Protein AF-0000000073392229 (afdb_homodimer)

Solvent-accessible surface area (backbone atoms only — not comparable to full-atom values): 14023 Å² total; per-residue (Å²): 80,52,65,63,52,37,52,48,52,32,60,75,66,42,41,76,76,60,35,48,69,47,97,85,61,46,47,43,62,56,90,52,49,40,46,62,70,19,26,50,78,35,73,44,50,73,67,35,44,44,42,30,49,52,32,48,28,50,47,52,25,29,51,50,48,56,47,44,66,54,44,27,64,52,35,41,78,34,77,83,52,60,63,48,51,43,59,42,70,49,75,80,23,40,39,32,36,38,34,37,63,74,25,56,61,48,75,47,73,48,59,53,57,75,26,60,34,34,56,41,35,45,65,54,45,25,67,61,18,73,60,31,83,106,81,52,64,63,51,37,50,49,51,30,59,76,65,43,41,74,76,58,37,48,67,48,98,86,62,46,48,43,59,57,89,52,49,39,46,63,68,19,26,50,79,38,73,42,50,72,67,35,43,44,41,31,48,53,32,47,26,50,46,53,24,29,51,50,45,55,47,43,66,53,44,27,62,52,34,40,79,34,76,84,53,60,63,48,52,43,61,43,70,50,73,78,23,41,40,32,36,40,34,37,64,74,25,56,60,49,76,48,73,49,57,50,61,76,27,60,34,32,55,41,35,48,65,54,45,26,68,61,17,72,62,31,84,106

Radius of gyration: 21.44 Å; Cα contacts (8 Å, |Δi|>4): 441; chains: 2; bounding box: 40×63×42 Å

Structure (mmCIF, N/CA/C/O backbone):
data_AF-0000000073392229-model_v1
#
loop_
_entity.id
_entity.type
_entity.pdbx_description
1 polymer PHIKZ186
#
loop_
_atom_site.group_PDB
_atom_site.id
_atom_site.type_symbol
_atom_site.label_atom_id
_atom_site.label_alt_id
_atom_site.label_comp_id
_atom_site.label_asym_id
_atom_site.label_entity_id
_atom_site.label_seq_id
_atom_site.pdbx_PDB_ins_code
_atom_site.Cartn_x
_atom_site.Cartn_y
_atom_site.Cartn_z
_atom_site.occupancy
_atom_site.B_iso_or_equiv
_atom_site.auth_seq_id
_atom_site.auth_comp_id
_atom_site.auth_asym_id
_atom_site.auth_atom_id
_atom_site.pdbx_PDB_model_num
ATOM 1 N N . MET A 1 1 ? 3.912 4.328 17.469 1 55.5 1 MET A N 1
ATOM 2 C CA . MET A 1 1 ? 4.613 5.605 17.547 1 55.5 1 MET A CA 1
ATOM 3 C C . MET A 1 1 ? 3.736 6.668 18.203 1 55.5 1 MET A C 1
ATOM 5 O O . MET A 1 1 ? 2.572 6.828 17.844 1 55.5 1 MET A O 1
ATOM 9 N N . SER A 1 2 ? 4.25 7.125 19.25 1 76.31 2 SER A N 1
ATOM 10 C CA . SER A 1 2 ? 3.484 8.07 20.047 1 76.31 2 SER A CA 1
ATOM 11 C C . SER A 1 2 ? 3.316 9.406 19.328 1 76.31 2 SER A C 1
ATOM 13 O O . SER A 1 2 ? 4.004 9.672 18.344 1 76.31 2 SER A O 1
ATOM 15 N N . ILE A 1 3 ? 2.258 10.125 19.672 1 87.56 3 ILE A N 1
ATOM 16 C CA . ILE A 1 3 ? 2.02 11.453 19.125 1 87.56 3 ILE A CA 1
ATOM 17 C C . ILE A 1 3 ? 3.287 12.297 19.25 1 87.56 3 ILE A C 1
ATOM 19 O O . ILE A 1 3 ? 3.574 13.133 18.391 1 87.56 3 ILE A O 1
ATOM 23 N N . GLU A 1 4 ? 4.039 11.945 20.234 1 88.69 4 GLU A N 1
ATOM 24 C CA . GLU A 1 4 ? 5.297 12.656 20.438 1 88.69 4 GLU A CA 1
ATOM 25 C C . GLU A 1 4 ? 6.293 12.352 19.328 1 88.69 4 GLU A C 1
ATOM 27 O O . GLU A 1 4 ? 7 13.242 18.859 1 88.69 4 GLU A O 1
ATOM 32 N N . THR A 1 5 ? 6.266 11.172 18.906 1 88.06 5 THR A N 1
ATOM 33 C CA . THR A 1 5 ? 7.16 10.789 17.828 1 88.06 5 THR A CA 1
ATOM 34 C C . THR A 1 5 ? 6.738 11.453 16.516 1 88.06 5 THR A C 1
ATOM 36 O O . THR A 1 5 ? 7.586 11.875 15.727 1 88.06 5 THR A O 1
ATOM 39 N N . THR A 1 6 ? 5.469 11.555 16.328 1 92.62 6 THR A N 1
ATOM 40 C CA . THR A 1 6 ? 4.941 12.219 15.141 1 92.62 6 THR A CA 1
ATOM 41 C C . THR A 1 6 ? 5.344 13.695 15.125 1 92.62 6 THR A C 1
ATOM 43 O O . THR A 1 6 ? 5.828 14.203 14.109 1 92.62 6 THR A O 1
ATOM 46 N N . LYS A 1 7 ? 5.188 14.328 16.25 1 94.25 7 LYS A N 1
ATOM 47 C CA . LYS A 1 7 ? 5.543 15.742 16.359 1 94.25 7 LYS A CA 1
ATOM 48 C C . LYS A 1 7 ? 7.043 15.945 16.156 1 94.25 7 LYS A C 1
ATOM 50 O O . LYS A 1 7 ? 7.461 16.922 15.523 1 94.25 7 LYS A O 1
ATOM 55 N N . LYS A 1 8 ? 7.781 15.039 16.688 1 95.25 8 LYS A N 1
ATOM 56 C CA . LYS A 1 8 ? 9.219 15.117 16.484 1 95.25 8 LYS A CA 1
ATOM 57 C C . LYS A 1 8 ? 9.57 14.992 15.008 1 95.25 8 LYS A C 1
ATOM 59 O O . LYS A 1 8 ? 10.461 15.68 14.508 1 95.25 8 LYS A O 1
ATOM 64 N N . PHE A 1 9 ? 8.914 14.102 14.312 1 95 9 PHE A N 1
ATOM 65 C CA . PHE A 1 9 ? 9.117 13.93 12.875 1 95 9 PHE A CA 1
ATOM 66 C C . PHE A 1 9 ? 8.766 15.203 12.125 1 95 9 PHE A C 1
ATOM 68 O O . PHE A 1 9 ? 9.5 15.625 11.227 1 95 9 PHE A O 1
ATOM 75 N N . ILE A 1 10 ? 7.738 15.875 12.492 1 96.94 10 ILE A N 1
ATOM 76 C CA . ILE A 1 10 ? 7.277 17.125 11.883 1 96.94 10 ILE A CA 1
ATOM 77 C C . ILE A 1 10 ? 8.344 18.203 12.047 1 96.94 10 ILE A C 1
ATOM 79 O O . ILE A 1 10 ? 8.672 18.906 11.094 1 96.94 10 ILE A O 1
ATOM 83 N N . GLU A 1 11 ? 8.82 18.25 13.25 1 97.25 11 GLU A N 1
ATOM 84 C CA . GLU A 1 11 ? 9.836 19.25 13.547 1 97.25 11 GLU A CA 1
ATOM 85 C C . GLU A 1 11 ? 11.133 18.969 12.797 1 97.25 11 GLU A C 1
ATOM 87 O O . GLU A 1 11 ? 11.719 19.875 12.195 1 97.25 11 GLU A O 1
ATOM 92 N N . THR A 1 12 ? 11.523 17.75 12.836 1 97.12 12 THR A N 1
ATOM 93 C CA . THR A 1 12 ? 12.773 17.328 12.211 1 97.12 12 THR A CA 1
ATOM 94 C C . THR A 1 12 ? 12.766 17.641 10.719 1 97.12 12 THR A C 1
ATOM 96 O O . THR A 1 12 ? 13.789 18.047 10.164 1 97.12 12 THR A O 1
ATOM 99 N N . HIS A 1 13 ? 11.617 17.594 10.117 1 97.31 13 HIS A N 1
ATOM 100 C CA . HIS A 1 13 ? 11.562 17.75 8.664 1 97.31 13 HIS A CA 1
ATOM 101 C C . HIS A 1 13 ? 10.883 19.062 8.273 1 97.31 13 HIS A C 1
ATOM 103 O O . HIS A 1 13 ? 10.609 19.297 7.098 1 97.31 13 HIS A O 1
ATOM 109 N N . ASN A 1 14 ? 10.602 19.891 9.258 1 97 14 ASN A N 1
ATOM 110 C CA . ASN A 1 14 ? 9.992 21.203 9.047 1 97 14 ASN A CA 1
ATOM 111 C C . ASN A 1 14 ? 8.719 21.109 8.211 1 97 14 ASN A C 1
ATOM 113 O O . ASN A 1 14 ? 8.547 21.859 7.25 1 97 14 ASN A O 1
ATOM 117 N N . LEU A 1 15 ? 7.863 20.188 8.516 1 97.19 15 LEU A N 1
ATOM 118 C CA . LEU A 1 15 ? 6.695 19.906 7.688 1 97.19 15 LEU A CA 1
ATOM 119 C C . LEU A 1 15 ? 5.688 21.047 7.766 1 97.19 15 LEU A C 1
ATOM 121 O O . LEU A 1 15 ? 4.973 21.328 6.797 1 97.19 15 LEU A O 1
ATOM 125 N N . ASN A 1 16 ? 5.672 21.75 8.867 1 96.38 16 ASN A N 1
ATOM 126 C CA . ASN A 1 16 ? 4.742 22.859 8.992 1 96.38 16 ASN A CA 1
ATOM 127 C C . ASN A 1 16 ? 5.07 23.984 8.016 1 96.38 16 ASN A C 1
ATOM 129 O O . ASN A 1 16 ? 4.184 24.75 7.609 1 96.38 16 ASN A O 1
ATOM 133 N N . GLU A 1 17 ? 6.266 24.031 7.688 1 94.88 17 GLU A N 1
ATOM 134 C CA . GLU A 1 17 ? 6.68 25.047 6.73 1 94.88 17 GLU A CA 1
ATOM 135 C C . GLU A 1 17 ? 6.523 24.562 5.293 1 94.88 17 GLU A C 1
ATOM 137 O O . GLU A 1 17 ? 6.246 25.344 4.387 1 94.88 17 GLU A O 1
ATOM 142 N N . LYS A 1 18 ? 6.676 23.328 5.133 1 95.12 18 LYS A N 1
ATOM 143 C CA . LYS A 1 18 ? 6.688 22.766 3.785 1 95.12 18 LYS A CA 1
ATOM 144 C C . LYS A 1 18 ? 5.27 22.578 3.256 1 95.12 18 LYS A C 1
ATOM 146 O O . LYS A 1 18 ? 5.039 22.625 2.047 1 95.12 18 LYS A O 1
ATOM 151 N N . VAL A 1 19 ? 4.348 22.344 4.168 1 93.94 19 VAL A N 1
ATOM 152 C CA . VAL A 1 19 ? 2.973 22.109 3.748 1 93.94 19 VAL A CA 1
ATOM 153 C C . VAL A 1 19 ? 2.094 23.281 4.148 1 93.94 19 VAL A C 1
ATOM 155 O O . VAL A 1 19 ? 2.355 23.953 5.152 1 93.94 19 VAL A O 1
ATOM 158 N N . SER A 1 20 ? 1.176 23.5 3.26 1 93.12 20 SER A N 1
ATOM 159 C CA . SER A 1 20 ? 0.327 24.672 3.51 1 93.12 20 SER A CA 1
ATOM 160 C C . SER A 1 20 ? -1.1 24.422 3.031 1 93.12 20 SER A C 1
ATOM 162 O O . SER A 1 20 ? -1.375 23.406 2.375 1 93.12 20 SER A O 1
ATOM 164 N N . MET A 1 21 ? -1.962 25.281 3.512 1 93.75 21 MET A N 1
ATOM 165 C CA . MET A 1 21 ? -3.338 25.344 3.029 1 93.75 21 MET A CA 1
ATOM 166 C C . MET A 1 21 ? -3.582 26.625 2.242 1 93.75 21 MET A C 1
ATOM 168 O O . MET A 1 21 ? -3.289 27.719 2.725 1 93.75 21 MET A O 1
ATOM 172 N N . SER A 1 22 ? -4.039 26.516 0.981 1 91.75 22 SER A N 1
ATOM 173 C CA . SER A 1 22 ? -4.359 27.688 0.18 1 91.75 22 SER A CA 1
ATOM 174 C C . SER A 1 22 ? -5.648 28.344 0.657 1 91.75 22 SER A C 1
ATOM 176 O O . SER A 1 22 ? -6.398 27.766 1.443 1 91.75 22 SER A O 1
ATOM 178 N N . ASP A 1 23 ? -5.934 29.531 0.072 1 90.06 23 ASP A N 1
ATOM 179 C CA . ASP A 1 23 ? -7.152 30.266 0.407 1 90.06 23 ASP A CA 1
ATOM 180 C C . ASP A 1 23 ? -8.391 29.5 -0.059 1 90.06 23 ASP A C 1
ATOM 182 O O . ASP A 1 23 ? -9.484 29.703 0.467 1 90.06 23 ASP A O 1
ATOM 186 N N . ALA A 1 24 ? -8.227 28.609 -1.023 1 90.19 24 ALA A N 1
ATOM 187 C CA . ALA A 1 24 ? -9.336 27.844 -1.585 1 90.19 24 ALA A CA 1
ATOM 188 C C . ALA A 1 24 ? -9.547 26.531 -0.828 1 90.19 24 ALA A C 1
ATOM 190 O O . ALA A 1 24 ? -10.375 25.719 -1.212 1 90.19 24 ALA A O 1
ATOM 191 N N . GLY A 1 25 ? -8.703 26.297 0.249 1 90.94 25 GLY A N 1
ATOM 192 C CA . GLY A 1 25 ? -8.875 25.109 1.06 1 90.94 25 GLY A CA 1
ATOM 193 C C . GLY A 1 25 ? -8.141 23.891 0.503 1 90.94 25 GLY A C 1
ATOM 194 O O . GLY A 1 25 ? -8.492 22.75 0.808 1 90.94 25 GLY A O 1
ATOM 195 N N . VAL A 1 26 ? -7.191 24.203 -0.396 1 92.62 26 VAL A N 1
ATOM 196 C CA . VAL A 1 26 ? -6.395 23.125 -0.96 1 92.62 26 VAL A CA 1
ATOM 197 C C . VAL A 1 26 ? -5.117 22.938 -0.145 1 92.62 26 VAL A C 1
ATOM 199 O O . VAL A 1 26 ? -4.359 23.891 0.052 1 92.62 26 VAL A O 1
ATOM 202 N N . PHE A 1 27 ? -4.938 21.75 0.423 1 95.12 27 PHE A N 1
ATOM 203 C CA . PHE A 1 27 ? -3.705 21.422 1.133 1 95.12 27 PHE A CA 1
ATOM 204 C C . PHE A 1 27 ? -2.582 21.109 0.152 1 95.12 27 PHE A C 1
ATOM 206 O O . PHE A 1 27 ? -2.705 20.203 -0.669 1 95.12 27 PHE A O 1
ATOM 213 N N . GLU A 1 28 ? -1.569 21.859 0.246 1 94.56 28 GLU A N 1
ATOM 214 C CA . GLU A 1 28 ? -0.483 21.766 -0.725 1 94.56 28 GLU A CA 1
ATOM 215 C C . GLU A 1 28 ? 0.734 21.062 -0.128 1 94.56 28 GLU A C 1
ATOM 217 O O . GLU A 1 28 ? 1.281 21.516 0.882 1 94.56 28 GLU A O 1
ATOM 222 N N . ILE A 1 29 ? 1.09 20.031 -0.687 1 95.56 29 ILE A N 1
ATOM 223 C CA . ILE A 1 29 ? 2.266 19.25 -0.342 1 95.56 29 ILE A CA 1
ATOM 224 C C . ILE A 1 29 ? 3.262 19.266 -1.498 1 95.56 29 ILE A C 1
ATOM 226 O O . ILE A 1 29 ? 2.9 19 -2.645 1 95.56 29 ILE A O 1
ATOM 230 N N . PRO A 1 30 ? 4.535 19.719 -1.238 1 94.12 30 PRO A N 1
ATOM 231 C CA . PRO A 1 30 ? 5.516 19.797 -2.324 1 94.12 30 PRO A CA 1
ATOM 232 C C . PRO A 1 30 ? 5.75 18.453 -3.004 1 94.12 30 PRO A C 1
ATOM 234 O O . PRO A 1 30 ? 5.797 17.406 -2.334 1 94.12 30 PRO A O 1
ATOM 237 N N . ASP A 1 31 ? 6.105 18.828 -4.312 1 88.88 31 ASP A N 1
ATOM 238 C CA . ASP A 1 31 ? 6.535 17.656 -5.062 1 88.88 31 ASP A CA 1
ATOM 239 C C . ASP A 1 31 ? 7.883 17.141 -4.555 1 88.88 31 ASP A C 1
ATOM 241 O O . ASP A 1 31 ? 8.758 17.938 -4.188 1 88.88 31 ASP A O 1
ATOM 245 N N . GLY A 1 32 ? 8.078 16.062 -4.07 1 92.44 32 GLY A N 1
ATOM 246 C CA . GLY A 1 32 ? 9.359 15.5 -3.689 1 92.44 32 GLY A CA 1
ATOM 247 C C . GLY A 1 32 ? 9.492 15.273 -2.195 1 92.44 32 GLY A C 1
ATOM 248 O O . GLY A 1 32 ? 10.523 14.789 -1.725 1 92.44 32 GLY A O 1
ATOM 249 N N . LEU A 1 33 ? 8.469 15.828 -1.547 1 96.38 33 LEU A N 1
ATOM 250 C CA . LEU A 1 33 ? 8.531 15.672 -0.097 1 96.38 33 LEU A CA 1
ATOM 251 C C . LEU A 1 33 ? 8.867 14.242 0.287 1 96.38 33 LEU A C 1
ATOM 253 O O . LEU A 1 33 ? 9.719 14.008 1.15 1 96.38 33 LEU A O 1
ATOM 257 N N . PHE A 1 34 ? 8.328 13.328 -0.401 1 95.56 34 PHE A N 1
ATOM 258 C CA . PHE A 1 34 ? 8.562 11.922 -0.112 1 95.56 34 PHE A CA 1
ATOM 259 C C . PHE A 1 34 ? 10.023 11.555 -0.349 1 95.56 34 PHE A C 1
ATOM 261 O O . PHE A 1 34 ? 10.641 10.875 0.474 1 95.56 34 PHE A O 1
ATOM 268 N N . GLU A 1 35 ? 10.516 12.016 -1.418 1 96.88 35 GLU A N 1
ATOM 269 C CA . GLU A 1 35 ? 11.906 11.742 -1.739 1 96.88 35 GLU A CA 1
ATOM 270 C C . GLU A 1 35 ? 12.844 12.336 -0.688 1 96.88 35 GLU A C 1
ATOM 272 O O . GLU A 1 35 ? 13.766 11.664 -0.222 1 96.88 35 GLU A O 1
ATOM 277 N N . GLU A 1 36 ? 12.547 13.5 -0.342 1 96.44 36 GLU A N 1
ATOM 278 C CA . GLU A 1 36 ? 13.398 14.219 0.596 1 96.44 36 GLU A CA 1
ATOM 279 C C . GLU A 1 36 ? 13.352 13.586 1.984 1 96.44 36 GLU A C 1
ATOM 281 O O . GLU A 1 36 ? 14.391 13.398 2.619 1 96.44 36 GLU A O 1
ATOM 286 N N . VAL A 1 37 ? 12.172 13.219 2.416 1 96.62 37 VAL A N 1
ATOM 287 C CA . VAL A 1 37 ? 11.969 12.883 3.82 1 96.62 37 VAL A CA 1
ATOM 288 C C . VAL A 1 37 ? 12.086 11.367 4.008 1 96.62 37 VAL A C 1
ATOM 290 O O . VAL A 1 37 ? 12.406 10.898 5.102 1 96.62 37 VAL A O 1
ATOM 293 N N . VAL A 1 38 ? 11.859 10.625 2.957 1 95.31 38 VAL A N 1
ATOM 294 C CA . VAL A 1 38 ? 11.773 9.18 3.121 1 95.31 38 VAL A CA 1
ATOM 295 C C . VAL A 1 38 ? 12.906 8.5 2.35 1 95.31 38 VAL A C 1
ATOM 297 O O . VAL A 1 38 ? 13.695 7.75 2.926 1 95.31 38 VAL A O 1
ATOM 300 N N . LEU A 1 39 ? 13.086 8.797 1.076 1 97.44 39 LEU A N 1
ATOM 301 C CA . LEU A 1 39 ? 14.023 8.047 0.242 1 97.44 39 LEU A CA 1
ATOM 302 C C . LEU A 1 39 ? 15.469 8.453 0.551 1 97.44 39 LEU A C 1
ATOM 304 O O . LEU A 1 39 ? 16.328 7.594 0.739 1 97.44 39 LEU A O 1
ATOM 308 N N . GLN A 1 40 ? 15.727 9.727 0.676 1 97.31 40 GLN A N 1
ATOM 309 C CA . GLN A 1 40 ? 17.094 10.219 0.851 1 97.31 40 GLN A CA 1
ATOM 310 C C . GLN A 1 40 ? 17.703 9.703 2.15 1 97.31 40 GLN A C 1
ATOM 312 O O . GLN A 1 40 ? 18.812 9.172 2.152 1 97.31 40 GLN A O 1
ATOM 317 N N . PRO A 1 41 ? 16.984 9.766 3.221 1 96.94 41 PRO A N 1
ATOM 318 C CA . PRO A 1 41 ? 17.578 9.242 4.457 1 96.94 41 PRO A CA 1
ATOM 319 C C . PRO A 1 41 ? 17.875 7.746 4.387 1 96.94 41 PRO A C 1
ATOM 321 O O . PRO A 1 41 ? 18.766 7.258 5.082 1 96.94 41 PRO A O 1
ATOM 324 N N . ALA A 1 42 ? 17.125 7.02 3.57 1 96.75 42 ALA A N 1
ATOM 325 C CA . ALA A 1 42 ? 17.312 5.578 3.439 1 96.75 42 ALA A CA 1
ATOM 326 C C . ALA A 1 42 ? 18.375 5.25 2.402 1 96.75 42 ALA A C 1
ATOM 328 O O . ALA A 1 42 ? 18.734 4.082 2.213 1 96.75 42 ALA A O 1
ATOM 329 N N . GLY A 1 43 ? 18.875 6.242 1.65 1 97.44 43 GLY A N 1
ATOM 330 C CA . GLY A 1 43 ? 19.859 6.023 0.602 1 97.44 43 GLY A CA 1
ATOM 331 C C . GLY A 1 43 ? 19.281 5.352 -0.628 1 97.44 43 GLY A C 1
ATOM 332 O O . GLY A 1 43 ? 19.969 4.574 -1.296 1 97.44 43 GLY A O 1
ATOM 333 N N . VAL A 1 44 ? 18 5.5 -0.861 1 97.69 44 VAL A N 1
ATOM 334 C CA . VAL A 1 44 ? 17.312 4.938 -2.02 1 97.69 44 VAL A CA 1
ATOM 335 C C . VAL A 1 44 ? 16.953 6.055 -2.998 1 97.69 44 VAL A C 1
ATOM 337 O O . VAL A 1 44 ? 16.375 7.074 -2.602 1 97.69 44 VAL A O 1
ATOM 340 N N . THR A 1 45 ? 17.328 5.898 -4.199 1 96.56 45 THR A N 1
ATOM 341 C CA . THR A 1 45 ? 16.984 6.91 -5.191 1 96.56 45 THR A CA 1
ATOM 342 C C . THR A 1 45 ? 15.547 6.734 -5.676 1 96.56 45 THR A C 1
ATOM 344 O O . THR A 1 45 ? 14.961 5.66 -5.512 1 96.56 45 THR A O 1
ATOM 347 N N . ALA A 1 46 ? 15.023 7.801 -6.242 1 93.31 46 ALA A N 1
ATOM 348 C CA . ALA A 1 46 ? 13.68 7.734 -6.816 1 93.31 46 ALA A CA 1
ATOM 349 C C . ALA A 1 46 ? 13.594 6.645 -7.883 1 93.31 46 ALA A C 1
ATOM 351 O O . ALA A 1 46 ? 12.578 5.961 -8 1 93.31 46 ALA A O 1
ATOM 352 N N . GLU A 1 47 ? 14.648 6.547 -8.625 1 94.5 47 GLU A N 1
ATOM 353 C CA . GLU A 1 47 ? 14.688 5.543 -9.68 1 94.5 47 GLU A CA 1
ATOM 354 C C . GLU A 1 47 ? 14.656 4.133 -9.102 1 94.5 47 GLU A C 1
ATOM 356 O O . GLU A 1 47 ? 13.922 3.27 -9.586 1 94.5 47 GLU A O 1
ATOM 361 N N . GLN A 1 48 ? 15.461 3.891 -8.086 1 96.06 48 GLN A N 1
ATOM 362 C CA . GLN A 1 48 ? 15.461 2.6 -7.406 1 96.06 48 GLN A CA 1
ATOM 363 C C . GLN A 1 48 ? 14.086 2.27 -6.848 1 96.06 48 GLN A C 1
ATOM 365 O O . GLN A 1 48 ? 13.594 1.15 -7.012 1 96.06 48 GLN A O 1
ATOM 370 N N . TYR A 1 49 ? 13.531 3.209 -6.219 1 93.94 49 TYR A N 1
ATOM 371 C CA . TYR A 1 49 ? 12.227 2.988 -5.605 1 93.94 49 TYR A CA 1
ATOM 372 C C . TYR A 1 49 ? 11.172 2.699 -6.664 1 93.94 49 TYR A C 1
ATOM 374 O O . TYR A 1 49 ? 10.297 1.851 -6.461 1 93.94 49 TYR A O 1
ATOM 382 N N . ALA A 1 50 ? 11.219 3.441 -7.766 1 90.06 50 ALA A N 1
ATOM 383 C CA . ALA A 1 50 ? 10.305 3.17 -8.867 1 90.06 50 ALA A CA 1
ATOM 384 C C . ALA A 1 50 ? 10.461 1.738 -9.375 1 90.06 50 ALA A C 1
ATOM 386 O O . ALA A 1 50 ? 9.469 1.079 -9.703 1 90.06 50 ALA A O 1
ATOM 387 N N . GLN A 1 51 ? 11.625 1.269 -9.414 1 92.25 51 GLN A N 1
ATOM 388 C CA . GLN A 1 51 ? 11.891 -0.105 -9.828 1 92.25 51 GLN A CA 1
ATOM 389 C C . GLN A 1 51 ? 11.312 -1.103 -8.828 1 92.25 51 GLN A C 1
ATOM 391 O O . GLN A 1 51 ? 10.773 -2.139 -9.219 1 92.25 51 GLN A O 1
ATOM 396 N N . VAL A 1 52 ? 11.5 -0.784 -7.582 1 91.75 52 VAL A N 1
ATOM 397 C CA . VAL A 1 52 ? 10.922 -1.638 -6.543 1 91.75 52 VAL A CA 1
ATOM 398 C C . VAL A 1 52 ? 9.406 -1.696 -6.703 1 91.75 52 VAL A C 1
ATOM 400 O O . VAL A 1 52 ? 8.812 -2.773 -6.625 1 91.75 52 VAL A O 1
ATOM 403 N N . HIS A 1 53 ? 8.844 -0.566 -6.871 1 87.94 53 HIS A N 1
ATOM 404 C CA . HIS A 1 53 ? 7.395 -0.489 -7.023 1 87.94 53 HIS A CA 1
ATOM 405 C C . HIS A 1 53 ? 6.922 -1.297 -8.227 1 87.94 53 HIS A C 1
ATOM 407 O O . HIS A 1 53 ? 5.949 -2.051 -8.133 1 87.94 53 HIS A O 1
ATOM 413 N N . GLU A 1 54 ? 7.586 -1.152 -9.297 1 87.56 54 GLU A N 1
ATOM 414 C CA . GLU A 1 54 ? 7.242 -1.9 -10.508 1 87.56 54 GLU A CA 1
ATOM 415 C C . GLU A 1 54 ? 7.441 -3.4 -10.297 1 87.56 54 GLU A C 1
ATOM 417 O O . GLU A 1 54 ? 6.574 -4.199 -10.656 1 87.56 54 GLU A O 1
ATOM 422 N N . GLY A 1 55 ? 8.531 -3.742 -9.719 1 90.06 55 GLY A N 1
ATOM 423 C CA . GLY A 1 55 ? 8.82 -5.141 -9.453 1 90.06 55 GLY A CA 1
ATOM 424 C C . GLY A 1 55 ? 7.828 -5.785 -8.5 1 90.06 55 GLY A C 1
ATOM 425 O O . GLY A 1 55 ? 7.445 -6.945 -8.688 1 90.06 55 GLY A O 1
ATOM 426 N N . ALA A 1 56 ? 7.477 -5.062 -7.5 1 89.56 56 ALA A N 1
ATOM 427 C CA . ALA A 1 56 ? 6.504 -5.57 -6.535 1 89.56 56 ALA A CA 1
ATOM 428 C C . ALA A 1 56 ? 5.176 -5.891 -7.211 1 89.56 56 ALA A C 1
ATOM 430 O O . ALA A 1 56 ? 4.559 -6.918 -6.926 1 89.56 56 ALA A O 1
ATOM 431 N N . GLY A 1 57 ? 4.754 -4.949 -8.086 1 87.31 57 GLY A N 1
ATOM 432 C CA . GLY A 1 57 ? 3.535 -5.199 -8.844 1 87.31 57 GLY A CA 1
ATOM 433 C C . GLY A 1 57 ? 3.635 -6.402 -9.758 1 87.31 57 GLY A C 1
ATOM 434 O O . GLY A 1 57 ? 2.693 -7.195 -9.852 1 87.31 57 GLY A O 1
ATOM 435 N N . GLN A 1 58 ? 4.707 -6.516 -10.375 1 90.12 58 GLN A N 1
ATOM 436 C CA . GLN A 1 58 ? 4.922 -7.652 -11.266 1 90.12 58 GLN A CA 1
ATOM 437 C C . GLN A 1 58 ? 4.957 -8.961 -10.492 1 90.12 58 GLN A C 1
ATOM 439 O O . GLN A 1 58 ? 4.391 -9.969 -10.93 1 90.12 58 GLN A O 1
ATOM 444 N N . LEU A 1 59 ? 5.625 -8.938 -9.383 1 93.31 59 LEU A N 1
ATOM 445 C CA . LEU A 1 59 ? 5.699 -10.141 -8.562 1 93.31 59 LEU A CA 1
ATOM 446 C C . LEU A 1 59 ? 4.312 -10.547 -8.07 1 93.31 59 LEU A C 1
ATOM 448 O O . LEU A 1 59 ? 3.957 -11.727 -8.109 1 93.31 59 LEU A O 1
ATOM 452 N N . ALA A 1 60 ? 3.602 -9.594 -7.605 1 91.56 60 ALA A N 1
ATOM 453 C CA . ALA A 1 60 ? 2.256 -9.891 -7.117 1 91.56 60 ALA A CA 1
ATOM 454 C C . ALA A 1 60 ? 1.405 -10.531 -8.211 1 91.56 60 ALA A C 1
ATOM 456 O O . ALA A 1 60 ? 0.722 -11.523 -7.965 1 91.56 60 ALA A O 1
ATOM 457 N N . ALA A 1 61 ? 1.464 -9.938 -9.375 1 91.44 61 ALA A N 1
ATOM 458 C CA . ALA A 1 61 ? 0.712 -10.484 -10.5 1 91.44 61 ALA A CA 1
ATOM 459 C C . ALA A 1 61 ? 1.182 -11.898 -10.844 1 91.44 61 ALA A C 1
ATOM 461 O O . ALA A 1 61 ? 0.364 -12.797 -11.047 1 91.44 61 ALA A O 1
ATOM 462 N N . ALA A 1 62 ? 2.432 -12.062 -10.852 1 94.25 62 ALA A N 1
ATOM 463 C CA . ALA A 1 62 ? 3.021 -13.344 -11.227 1 94.25 62 ALA A CA 1
ATOM 464 C C . ALA A 1 62 ? 2.691 -14.422 -10.203 1 94.25 62 ALA A C 1
ATOM 466 O O . ALA A 1 62 ? 2.316 -15.539 -10.57 1 94.25 62 ALA A O 1
ATOM 467 N N . VAL A 1 63 ? 2.822 -14.125 -8.961 1 94.69 63 VAL A N 1
ATOM 468 C CA . VAL A 1 63 ? 2.5 -15.07 -7.895 1 94.69 63 VAL A CA 1
ATOM 469 C C . VAL A 1 63 ? 1.021 -15.445 -7.961 1 94.69 63 VAL A C 1
ATOM 471 O O . VAL A 1 63 ? 0.662 -16.609 -7.812 1 94.69 63 VAL 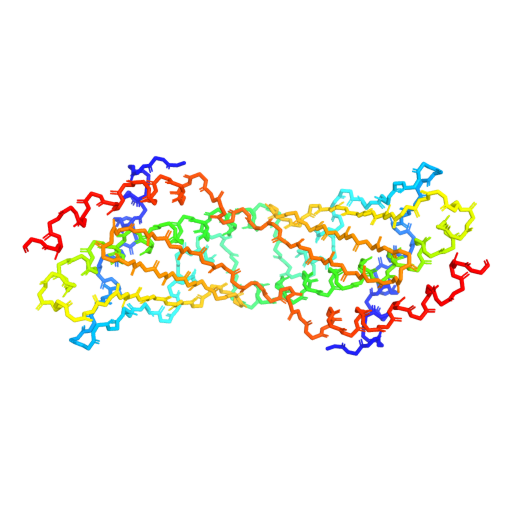A O 1
ATOM 474 N N . SER A 1 64 ? 0.222 -14.445 -8.211 1 93.56 64 SER A N 1
ATOM 475 C CA . SER A 1 64 ? -1.209 -14.695 -8.336 1 93.56 64 SER A CA 1
ATOM 476 C C . SER A 1 64 ? -1.498 -15.656 -9.484 1 93.56 64 SER A C 1
ATOM 478 O O . SER A 1 64 ? -2.326 -16.562 -9.352 1 93.56 64 SER A O 1
ATOM 480 N N . TYR A 1 65 ? -0.844 -15.453 -10.547 1 94.94 65 TYR A N 1
ATOM 481 C CA . TYR A 1 65 ? -1.021 -16.312 -11.711 1 94.94 65 TYR A CA 1
ATOM 482 C C . TYR A 1 65 ? -0.599 -17.75 -11.398 1 94.94 65 TYR A C 1
ATOM 484 O O . TYR A 1 65 ? -1.348 -18.688 -11.656 1 94.94 65 TYR A O 1
ATOM 492 N N . VAL A 1 66 ? 0.6 -17.938 -10.883 1 96.56 66 VAL A N 1
ATOM 493 C CA . VAL A 1 66 ? 1.125 -19.266 -10.555 1 96.56 66 VAL A CA 1
ATOM 494 C C . VAL A 1 66 ? 0.223 -19.938 -9.523 1 96.56 66 VAL A C 1
ATOM 496 O O . VAL A 1 66 ? -0.055 -21.141 -9.617 1 96.56 66 VAL A O 1
ATOM 499 N N . PHE A 1 67 ? -0.213 -19.188 -8.547 1 96.19 67 PHE A N 1
ATOM 500 C CA . PHE A 1 67 ? -1.132 -19.672 -7.523 1 96.19 67 PHE A CA 1
ATOM 501 C C . PHE A 1 67 ? -2.396 -20.234 -8.156 1 96.19 67 PHE A C 1
ATOM 503 O O . PHE A 1 67 ? -2.801 -21.359 -7.852 1 96.19 67 PHE A O 1
ATOM 510 N N . ALA A 1 68 ? -2.963 -19.469 -9.039 1 95.06 68 ALA A N 1
ATOM 511 C CA . ALA A 1 68 ? -4.199 -19.891 -9.688 1 95.06 68 ALA A CA 1
ATOM 512 C C . ALA A 1 68 ? -3.98 -21.156 -10.508 1 95.06 68 ALA A C 1
ATOM 514 O O . ALA A 1 68 ? -4.816 -22.062 -10.5 1 95.06 68 ALA A O 1
ATOM 515 N N . GLU A 1 69 ? -2.914 -21.234 -11.18 1 95.25 69 GLU A N 1
ATOM 516 C CA . GLU A 1 69 ? -2.564 -22.375 -12.016 1 95.25 69 GLU A CA 1
ATOM 517 C C . GLU A 1 69 ? -2.465 -23.656 -11.18 1 95.25 69 GLU A C 1
ATOM 519 O O . GLU A 1 69 ? -2.795 -24.734 -11.656 1 95.25 69 GLU A O 1
ATOM 524 N N . LYS A 1 70 ? -2.047 -23.531 -9.977 1 95.75 70 LYS A N 1
ATOM 525 C CA . LYS A 1 70 ? -1.884 -24.688 -9.102 1 95.75 70 LYS A CA 1
ATOM 526 C C . LYS A 1 70 ? -3.158 -24.969 -8.30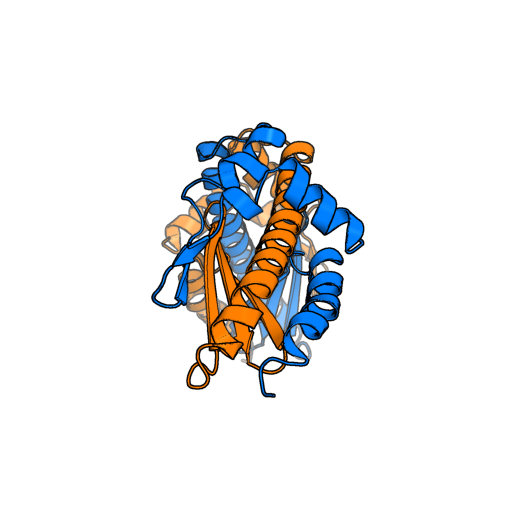5 1 95.75 70 LYS A C 1
ATOM 528 O O . LYS A 1 70 ? -3.455 -26.109 -7.973 1 95.75 70 LYS A O 1
ATOM 533 N N . ALA A 1 71 ? -3.85 -23.922 -7.984 1 95 71 ALA A N 1
ATOM 534 C CA . ALA A 1 71 ? -5.059 -24.016 -7.176 1 95 71 ALA A CA 1
ATOM 535 C C . ALA A 1 71 ? -6.164 -24.75 -7.93 1 95 71 ALA A C 1
ATOM 537 O O . ALA A 1 71 ? -6.883 -25.578 -7.352 1 95 71 ALA A O 1
ATOM 538 N N . ALA A 1 72 ? -6.277 -24.484 -9.195 1 95 72 ALA A N 1
ATOM 539 C CA . ALA A 1 72 ? -7.383 -25.016 -9.984 1 95 72 ALA A CA 1
ATOM 540 C C . ALA A 1 72 ? -7.391 -26.547 -9.961 1 95 72 ALA A C 1
ATOM 542 O O . ALA A 1 72 ? -8.367 -27.156 -9.523 1 95 72 ALA A O 1
ATOM 543 N N . PRO A 1 73 ? -6.332 -27.203 -10.375 1 94.81 73 PRO A N 1
ATOM 544 C CA . PRO A 1 73 ? -6.352 -28.672 -10.336 1 94.81 73 PRO A CA 1
ATOM 545 C C . PRO A 1 73 ? -6.477 -29.203 -8.914 1 94.81 73 PRO A C 1
ATOM 547 O O . PRO A 1 73 ? -7.102 -30.25 -8.703 1 94.81 73 PRO A O 1
ATOM 550 N N . TYR A 1 74 ? -5.887 -28.531 -7.887 1 95.75 74 TYR A N 1
ATOM 551 C CA . TYR A 1 74 ? -6.004 -28.969 -6.5 1 95.75 74 TYR A CA 1
ATOM 552 C C . TYR A 1 74 ? -7.457 -28.953 -6.043 1 95.75 74 TYR A C 1
ATOM 554 O O . TYR A 1 74 ? -7.926 -29.891 -5.402 1 95.75 74 TYR A O 1
ATOM 562 N N . MET A 1 75 ? -8.117 -27.906 -6.379 1 94.56 75 MET A N 1
ATOM 563 C CA . MET A 1 75 ? -9.516 -27.766 -5.98 1 94.56 75 MET A CA 1
ATOM 564 C C . MET A 1 75 ? -10.391 -28.766 -6.734 1 94.56 75 MET A C 1
ATOM 566 O O . MET A 1 75 ? -11.383 -29.25 -6.191 1 94.56 75 MET A O 1
ATOM 570 N N . LYS A 1 76 ? -10.055 -29.016 -7.961 1 95.56 76 LYS A N 1
ATOM 571 C CA . LYS A 1 76 ? -10.789 -30.016 -8.734 1 95.56 76 LYS A CA 1
ATOM 572 C C . LYS A 1 76 ? -10.711 -31.375 -8.07 1 95.56 76 LYS A C 1
ATOM 574 O O . LYS A 1 76 ? -11.711 -32.094 -7.98 1 95.56 76 LYS A O 1
ATOM 579 N N . GLU A 1 77 ? -9.562 -31.734 -7.539 1 95.12 77 GLU A N 1
ATOM 580 C CA . GLU A 1 77 ? -9.336 -33.031 -6.898 1 95.12 77 GLU A 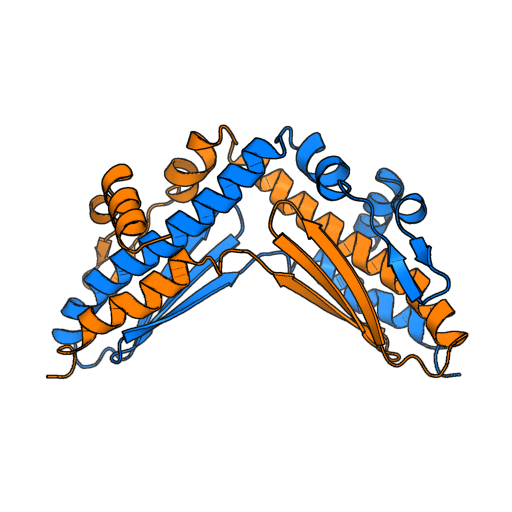CA 1
ATOM 581 C C . GLU A 1 77 ? -9.906 -33.031 -5.484 1 95.12 77 GLU A C 1
ATOM 583 O O . GLU A 1 77 ? -10.078 -34.125 -4.895 1 95.12 77 GLU A O 1
ATOM 588 N N . ASN A 1 78 ? -10.164 -31.828 -4.941 1 95.12 78 ASN A N 1
ATOM 589 C CA . ASN A 1 78 ? -10.688 -31.688 -3.586 1 95.12 78 ASN A CA 1
ATOM 590 C C . ASN A 1 78 ? -11.961 -30.859 -3.557 1 95.12 78 ASN A C 1
ATOM 592 O O . ASN A 1 78 ? -11.93 -29.672 -3.232 1 95.12 78 ASN A O 1
ATOM 596 N N . GLU A 1 79 ? -13.07 -31.469 -3.74 1 92.75 79 GLU A N 1
ATOM 597 C CA . GLU A 1 79 ? -14.344 -30.812 -4.016 1 92.75 79 GLU A CA 1
ATOM 598 C C . GLU A 1 79 ? -14.828 -30.016 -2.803 1 92.75 79 GLU A C 1
ATOM 600 O O . GLU A 1 79 ? -15.664 -29.125 -2.936 1 92.75 79 GLU A O 1
ATOM 605 N N . SER A 1 80 ? -14.312 -30.328 -1.696 1 93 80 SER A N 1
ATOM 606 C CA . SER A 1 80 ? -14.805 -29.688 -0.484 1 93 80 SER A CA 1
ATOM 607 C C . SER A 1 80 ? -14.148 -28.328 -0.277 1 93 80 SER A C 1
ATOM 609 O O . SER A 1 80 ? -14.602 -27.531 0.542 1 93 80 SER A O 1
ATOM 611 N N . ILE A 1 81 ? -13.086 -28.062 -1.034 1 94.25 81 ILE A N 1
ATOM 612 C CA . ILE A 1 81 ? -12.367 -26.812 -0.868 1 94.25 81 ILE A CA 1
ATOM 613 C C . ILE A 1 81 ? -13.094 -25.703 -1.617 1 94.25 81 ILE A C 1
ATOM 615 O O . ILE A 1 81 ? -13.156 -25.703 -2.85 1 94.25 81 ILE A O 1
ATOM 619 N N . ALA A 1 82 ? -13.609 -24.75 -0.862 1 93.5 82 ALA A N 1
ATOM 620 C CA . ALA A 1 82 ? -14.375 -23.656 -1.441 1 93.5 82 ALA A CA 1
ATOM 621 C C . ALA A 1 82 ? -13.453 -22.516 -1.867 1 93.5 82 ALA A C 1
ATOM 623 O O . ALA A 1 82 ? -13.734 -21.812 -2.844 1 93.5 82 ALA A O 1
ATOM 624 N N . GLU A 1 83 ? -12.414 -22.375 -1.064 1 94.5 83 GLU A N 1
ATOM 625 C CA . GLU A 1 83 ? -11.461 -21.297 -1.313 1 94.5 83 GLU A CA 1
ATOM 626 C C . GLU A 1 83 ? -10.047 -21.719 -0.936 1 94.5 83 GLU A C 1
ATOM 628 O O . GLU A 1 83 ? -9.852 -22.594 -0.094 1 94.5 83 GLU A O 1
ATOM 633 N N . LEU A 1 84 ? -9.102 -21.125 -1.638 1 94.94 84 LEU A N 1
ATOM 634 C CA . LEU A 1 84 ? -7.68 -21.266 -1.331 1 94.94 84 LEU A CA 1
ATOM 635 C C . LEU A 1 84 ? -7.008 -19.891 -1.291 1 94.94 84 LEU A C 1
ATOM 637 O O . LEU A 1 84 ? -7.473 -18.953 -1.933 1 94.94 84 LEU A O 1
ATOM 641 N N . GLY A 1 85 ? -5.98 -19.812 -0.522 1 94.31 85 GLY A N 1
ATOM 642 C CA . GLY A 1 85 ? -5.309 -18.516 -0.427 1 94.31 85 GLY A CA 1
ATOM 643 C C . GLY A 1 85 ? -3.799 -18.641 -0.385 1 94.31 85 GLY A C 1
ATOM 644 O O . GLY A 1 85 ? -3.258 -19.75 -0.345 1 94.31 85 GLY A O 1
ATOM 645 N N . TYR A 1 86 ? -3.152 -17.594 -0.52 1 94.62 86 TYR A N 1
ATOM 646 C CA . TYR A 1 86 ? -1.709 -17.453 -0.348 1 94.62 86 TYR A CA 1
ATOM 647 C C . TYR A 1 86 ? -1.358 -16.172 0.38 1 94.62 86 TYR A C 1
ATOM 649 O O . TYR A 1 86 ? -2.193 -15.266 0.5 1 94.62 86 TYR A O 1
ATOM 657 N N . SER A 1 87 ? -0.191 -16.141 0.938 1 92.31 87 SER A N 1
ATOM 658 C CA . SER A 1 87 ? 0.353 -14.93 1.553 1 92.31 87 SER A CA 1
ATOM 659 C C . SER A 1 87 ? 1.878 -14.945 1.54 1 92.31 87 SER A C 1
ATOM 661 O O . SER A 1 87 ? 2.496 -16 1.699 1 92.31 87 SER A O 1
ATOM 663 N N . TYR A 1 88 ? 2.43 -13.781 1.301 1 91.75 88 TYR A N 1
ATOM 664 C CA . TYR A 1 88 ? 3.877 -13.672 1.424 1 91.75 88 TYR A CA 1
ATOM 665 C C . TYR A 1 88 ? 4.277 -12.266 1.875 1 91.75 88 TYR A C 1
ATOM 667 O O . TYR A 1 88 ? 3.514 -11.312 1.709 1 91.75 88 TYR A O 1
ATOM 675 N N . ASN A 1 89 ? 5.445 -12.266 2.393 1 88.31 89 ASN A N 1
ATOM 676 C CA . ASN A 1 89 ? 5.992 -10.992 2.861 1 88.31 89 ASN A CA 1
ATOM 677 C C . ASN A 1 89 ? 6.637 -10.203 1.723 1 88.31 89 ASN A C 1
ATOM 679 O O . ASN A 1 89 ? 7.418 -10.758 0.947 1 88.31 89 ASN A O 1
ATOM 683 N N . ALA A 1 90 ? 6.238 -8.953 1.599 1 86.88 90 ALA A N 1
ATOM 684 C CA . ALA A 1 90 ? 6.801 -8.031 0.613 1 86.88 90 ALA A CA 1
ATOM 685 C C . ALA A 1 90 ? 7.414 -6.809 1.292 1 86.88 90 ALA A C 1
ATOM 687 O O . ALA A 1 90 ? 6.859 -5.707 1.224 1 86.88 90 ALA A O 1
ATOM 688 N N . GLY A 1 91 ? 8.562 -6.883 1.848 1 77 91 GLY A N 1
ATOM 689 C CA . GLY A 1 91 ? 9.32 -5.758 2.385 1 77 91 GLY A CA 1
ATOM 690 C C . GLY A 1 91 ? 8.578 -5.016 3.48 1 77 91 GLY A C 1
ATOM 691 O O . GLY A 1 91 ? 8.5 -3.785 3.457 1 77 91 GLY A O 1
ATOM 692 N N . GLY A 1 92 ? 7.891 -5.668 4.348 1 73.5 92 GLY A N 1
ATOM 693 C CA . GLY A 1 92 ? 7.148 -5.027 5.422 1 73.5 92 GLY A CA 1
ATOM 694 C C . GLY A 1 92 ? 5.648 -5.023 5.188 1 73.5 92 GLY A C 1
ATOM 695 O O . GLY A 1 92 ? 4.879 -4.66 6.082 1 73.5 92 GLY A O 1
ATOM 696 N N . ALA A 1 93 ? 5.293 -5.285 3.965 1 76.12 93 ALA A N 1
ATOM 697 C CA . ALA A 1 93 ? 3.887 -5.504 3.641 1 76.12 93 ALA A CA 1
ATOM 698 C C . ALA A 1 93 ? 3.592 -6.984 3.436 1 76.12 93 ALA A C 1
ATOM 700 O O . ALA A 1 93 ? 4.512 -7.793 3.273 1 76.12 93 ALA A O 1
ATOM 701 N N . THR A 1 94 ? 2.414 -7.246 3.619 1 84.19 94 THR A N 1
ATOM 702 C CA . THR A 1 94 ? 1.97 -8.602 3.303 1 84.19 94 THR A CA 1
ATOM 703 C C . THR A 1 94 ? 1.055 -8.594 2.082 1 84.19 94 THR A C 1
ATOM 705 O O . THR A 1 94 ? 0.111 -7.809 2.008 1 84.19 94 THR A O 1
ATOM 708 N N . VAL A 1 95 ? 1.401 -9.406 1.11 1 87.88 95 VAL A N 1
ATOM 709 C CA . VAL A 1 95 ? 0.522 -9.633 -0.033 1 87.88 95 VAL A CA 1
ATOM 710 C C . VAL A 1 95 ? -0.226 -10.953 0.143 1 87.88 95 VAL A C 1
ATOM 712 O O . VAL A 1 95 ? 0.38 -11.977 0.454 1 87.88 95 VAL A O 1
ATOM 715 N N . SER A 1 96 ? -1.498 -10.844 -0.006 1 89.69 96 SER A N 1
ATOM 716 C CA . SER A 1 96 ? -2.32 -12.039 0.124 1 89.69 96 SER A CA 1
ATOM 717 C C . SER A 1 96 ? -3.363 -12.117 -0.985 1 89.69 96 SER A C 1
ATOM 719 O O . SER A 1 96 ? -3.793 -11.094 -1.515 1 89.69 96 SER A O 1
ATOM 721 N N . GLY A 1 97 ? -3.727 -13.32 -1.333 1 90.56 97 GLY A N 1
ATOM 722 C CA . GLY A 1 97 ? -4.77 -13.562 -2.318 1 90.56 97 GLY A CA 1
ATOM 723 C C . GLY A 1 97 ? -5.656 -14.742 -1.968 1 90.56 97 GLY A C 1
ATOM 724 O O . GLY A 1 97 ? -5.234 -15.648 -1.247 1 90.56 97 GLY A O 1
ATOM 725 N N . ILE A 1 98 ? -6.859 -14.625 -2.396 1 93 98 ILE A N 1
ATOM 726 C CA . ILE A 1 98 ? -7.836 -15.695 -2.244 1 93 98 ILE A CA 1
ATOM 727 C C . ILE A 1 98 ? -8.523 -15.961 -3.58 1 93 98 ILE A C 1
ATOM 729 O O . ILE A 1 98 ? -8.852 -15.031 -4.316 1 93 98 ILE A O 1
ATOM 733 N N . ILE A 1 99 ? -8.734 -17.219 -3.812 1 93.88 99 ILE A N 1
ATOM 734 C CA . ILE A 1 99 ? -9.445 -17.594 -5.027 1 93.88 99 ILE A CA 1
ATOM 735 C C . ILE A 1 99 ? -10.562 -18.578 -4.676 1 93.88 99 ILE A C 1
ATOM 737 O O . ILE A 1 99 ? -10.391 -19.438 -3.811 1 93.88 99 ILE A O 1
ATOM 741 N N . ASP A 1 100 ? -11.664 -18.422 -5.34 1 93.25 100 ASP A N 1
ATOM 742 C CA . ASP A 1 100 ? -12.758 -19.359 -5.102 1 93.25 100 ASP A CA 1
ATOM 743 C C . ASP A 1 100 ? -12.953 -20.281 -6.301 1 93.25 100 ASP A C 1
ATOM 745 O O . ASP A 1 100 ? -12.18 -20.234 -7.262 1 93.25 100 ASP A O 1
ATOM 749 N N . ARG A 1 101 ? -13.953 -21.203 -6.285 1 93.81 101 ARG A N 1
ATOM 750 C CA . ARG A 1 101 ? -14.141 -22.266 -7.273 1 93.81 101 ARG A CA 1
ATOM 751 C C . ARG A 1 101 ? -14.617 -21.688 -8.602 1 93.81 101 ARG A C 1
ATOM 753 O O . ARG A 1 101 ? -14.609 -22.375 -9.625 1 93.81 101 ARG A O 1
ATOM 760 N N . SER A 1 102 ? -15.023 -20.344 -8.633 1 91.5 102 SER A N 1
ATOM 761 C CA . SER A 1 102 ? -15.414 -19.703 -9.883 1 91.5 102 SER A CA 1
ATOM 762 C C . SER A 1 102 ? -14.211 -19.078 -10.586 1 91.5 102 SER A C 1
ATOM 764 O O . SER A 1 102 ? -14.32 -18.625 -11.719 1 91.5 102 SER A O 1
ATOM 766 N N . GLY A 1 103 ? -13.133 -19.078 -9.836 1 91.5 103 GLY A N 1
ATOM 767 C CA . GLY A 1 103 ? -11.938 -18.438 -10.383 1 91.5 103 GLY A CA 1
ATOM 768 C C . GLY A 1 103 ? -11.844 -16.969 -10.039 1 91.5 103 GLY A C 1
ATOM 769 O O . GLY A 1 103 ? -11 -16.25 -10.578 1 91.5 103 GLY A O 1
ATOM 770 N N . ALA A 1 104 ? -12.711 -16.531 -9.164 1 89.12 104 ALA A N 1
ATOM 771 C CA . ALA A 1 104 ? -12.633 -15.148 -8.695 1 89.12 104 ALA A CA 1
ATOM 772 C C . ALA A 1 104 ? -11.445 -14.961 -7.758 1 89.12 104 ALA A C 1
ATOM 774 O O . ALA A 1 104 ? -11.398 -15.547 -6.676 1 89.12 104 ALA A O 1
ATOM 775 N N . LEU A 1 105 ? -10.5 -14.195 -8.219 1 90.81 105 LEU A N 1
ATOM 776 C CA . LEU A 1 105 ? -9.273 -13.945 -7.48 1 90.81 105 LEU A CA 1
ATOM 777 C C . LEU A 1 105 ? -9.25 -12.531 -6.914 1 90.81 105 LEU A C 1
ATOM 779 O O . LEU A 1 105 ? -9.461 -11.562 -7.648 1 90.81 105 LEU A O 1
ATOM 783 N N . VAL A 1 106 ? -9.008 -12.422 -5.562 1 85.81 106 VAL A N 1
ATOM 784 C CA . VAL A 1 106 ? -8.828 -11.141 -4.887 1 85.81 106 VAL A CA 1
ATOM 785 C C . VAL A 1 106 ? -7.441 -11.078 -4.25 1 85.81 106 VAL A C 1
ATOM 787 O O . VAL A 1 106 ? -7.035 -12.008 -3.545 1 85.81 106 VAL A O 1
ATOM 790 N N . THR A 1 107 ? -6.797 -10.086 -4.598 1 85.75 107 THR A N 1
ATOM 791 C CA . THR A 1 107 ? -5.484 -9.852 -4.004 1 85.75 107 THR A CA 1
ATOM 792 C C . THR A 1 107 ? -5.48 -8.555 -3.195 1 85.75 107 THR A C 1
ATOM 794 O O . THR A 1 107 ? -6.016 -7.539 -3.639 1 85.75 107 THR A O 1
ATOM 797 N N . VAL A 1 108 ? -4.891 -8.672 -1.995 1 77.62 108 VAL A N 1
ATOM 798 C CA . VAL A 1 108 ? -4.824 -7.527 -1.094 1 77.62 108 VAL A CA 1
ATOM 799 C C . VAL A 1 108 ? -3.379 -7.297 -0.656 1 77.62 108 VAL A C 1
ATOM 801 O O . VAL A 1 108 ? -2.641 -8.258 -0.408 1 77.62 108 VAL A O 1
ATOM 804 N N . VAL A 1 109 ? -3 -6.098 -0.696 1 76.19 109 VAL A N 1
ATOM 805 C CA . VAL A 1 109 ? -1.719 -5.707 -0.115 1 76.19 109 VAL A CA 1
ATOM 806 C C . VAL A 1 109 ? -1.951 -4.961 1.195 1 76.19 109 VAL A C 1
ATOM 808 O O . VAL A 1 109 ? -2.561 -3.889 1.206 1 76.19 109 VAL A O 1
ATOM 811 N N . ASP A 1 110 ? -1.635 -5.59 2.176 1 69.69 110 ASP A N 1
ATOM 812 C CA . ASP A 1 110 ? -1.731 -4.965 3.49 1 69.69 110 ASP A CA 1
ATOM 813 C C . ASP A 1 110 ? -0.462 -4.184 3.822 1 69.69 110 ASP A C 1
ATOM 815 O O . ASP A 1 110 ? 0.588 -4.777 4.082 1 69.69 110 ASP A O 1
ATOM 819 N N . THR A 1 111 ? -0.646 -2.873 3.516 1 60.41 111 THR A N 1
ATOM 820 C CA . THR A 1 111 ? 0.499 -2.021 3.816 1 60.41 111 THR A CA 1
ATOM 821 C C . THR A 1 111 ? 0.459 -1.556 5.27 1 60.41 111 THR A C 1
ATOM 823 O O . THR A 1 111 ? -0.617 -1.428 5.855 1 60.41 111 THR A O 1
ATOM 826 N N . LYS A 1 112 ? 1.369 -1.823 5.891 1 52.34 112 LYS A N 1
ATOM 827 C CA . LYS A 1 112 ? 1.4 -1.335 7.266 1 52.34 112 LYS A CA 1
ATOM 828 C C . LYS A 1 112 ? 1.39 0.19 7.309 1 52.34 112 LYS A C 1
ATOM 830 O O . LYS A 1 112 ? 2.326 0.809 7.82 1 52.34 112 LYS A O 1
ATOM 835 N N . TYR A 1 113 ? 0.882 0.828 6.293 1 53 113 TYR A N 1
ATOM 836 C CA . TYR A 1 113 ? 0.685 2.242 6.582 1 53 113 TYR A CA 1
ATOM 837 C C . TYR A 1 113 ? -0.232 2.43 7.785 1 53 113 TYR A C 1
ATOM 839 O O . TYR A 1 113 ? -0.304 3.52 8.359 1 53 113 TYR A O 1
ATOM 847 N N . LYS A 1 114 ? -0.905 1.304 8 1 57.03 114 LYS A N 1
ATOM 848 C CA . LYS A 1 114 ? -1.66 1.269 9.25 1 57.03 114 LYS A CA 1
ATOM 849 C C . LYS A 1 114 ? -0.727 1.2 10.461 1 57.03 114 LYS A C 1
ATOM 851 O O . LYS A 1 114 ? -0.684 0.188 11.156 1 57.03 114 LYS A O 1
ATOM 856 N N . SER A 1 115 ? 0.14 2.178 10.391 1 58.94 115 SER A N 1
ATOM 857 C CA . SER A 1 115 ? 1.132 2.195 11.453 1 58.94 115 SER A CA 1
ATOM 858 C C . SER A 1 115 ? 0.508 2.617 12.781 1 58.94 115 SER A C 1
ATOM 860 O O . SER A 1 115 ? -0.547 3.254 12.805 1 58.94 115 SER A O 1
ATOM 862 N N . SER A 1 116 ? 0.942 1.98 13.719 1 63.69 116 SER A N 1
ATOM 863 C CA . SER A 1 116 ? 0.583 2.439 15.055 1 63.69 116 SER A CA 1
ATOM 864 C C . SER A 1 116 ? 0.599 3.963 15.141 1 63.69 116 SER A C 1
ATOM 866 O O . SER A 1 116 ? -0.239 4.562 15.82 1 63.69 116 SER A O 1
ATOM 868 N N . ALA A 1 117 ? 1.373 4.574 14.328 1 72.81 117 ALA A N 1
ATOM 869 C CA . ALA A 1 117 ? 1.473 6.031 14.336 1 72.81 117 ALA A CA 1
ATOM 870 C C . ALA A 1 117 ? 0.201 6.672 13.781 1 72.81 117 ALA A C 1
ATOM 872 O O . ALA A 1 117 ? -0.271 7.68 14.312 1 72.81 117 ALA A O 1
ATOM 873 N N . MET A 1 118 ? -0.388 6.078 12.773 1 82.75 118 MET A N 1
ATOM 874 C CA . MET A 1 118 ? -1.596 6.633 12.164 1 82.75 118 MET A CA 1
ATOM 875 C C . MET A 1 118 ? -2.779 6.531 13.125 1 82.75 118 MET A C 1
ATOM 877 O O . MET A 1 118 ? -3.592 7.453 13.211 1 82.75 118 MET A O 1
ATOM 881 N N . THR A 1 119 ? -2.779 5.445 13.828 1 80.88 119 THR A N 1
ATOM 882 C CA . THR A 1 119 ? -3.85 5.273 14.805 1 80.88 119 THR A CA 1
ATOM 883 C C . THR A 1 119 ? -3.789 6.363 15.867 1 80.88 119 THR A C 1
ATOM 885 O O . THR A 1 119 ? -4.816 6.949 16.219 1 80.88 119 THR A O 1
ATOM 888 N N . ASP A 1 120 ? -2.67 6.629 16.375 1 84.56 120 ASP A N 1
ATOM 889 C CA . ASP A 1 120 ? -2.484 7.68 17.375 1 84.56 120 ASP A CA 1
ATOM 890 C C . ASP A 1 120 ? -2.887 9.039 16.812 1 84.56 120 ASP A C 1
ATOM 892 O O . ASP A 1 120 ? -3.498 9.852 17.516 1 84.56 120 ASP A O 1
ATOM 896 N N . VAL A 1 121 ? -2.531 9.273 15.641 1 88.69 121 VAL A N 1
ATOM 897 C CA . VAL A 1 121 ? -2.854 10.547 15 1 88.69 121 VAL A CA 1
ATOM 898 C C . VAL A 1 121 ? -4.367 10.688 14.852 1 88.69 121 VAL A C 1
ATOM 900 O O . VAL A 1 121 ? -4.938 11.719 15.211 1 88.69 121 VAL A O 1
ATOM 903 N N . VAL A 1 122 ? -5.016 9.664 14.406 1 85.25 122 VAL A N 1
ATOM 904 C CA . VAL A 1 122 ? -6.461 9.695 14.195 1 85.25 122 VAL A CA 1
ATOM 905 C C . VAL A 1 122 ? -7.172 9.992 15.508 1 85.25 122 VAL A C 1
ATOM 907 O O . VAL A 1 122 ? -8.125 10.781 15.547 1 85.25 122 VAL A O 1
ATOM 910 N N . GLU A 1 123 ? -6.656 9.492 16.578 1 84.88 123 GLU A N 1
ATOM 911 C CA . GLU A 1 123 ? -7.254 9.727 17.891 1 84.88 123 GLU A CA 1
ATOM 912 C C . GLU A 1 123 ? -6.949 11.141 18.375 1 84.88 123 GLU A C 1
ATOM 914 O O . GLU A 1 123 ? -7.785 11.766 19.031 1 84.88 123 GLU A O 1
ATOM 919 N N . SER A 1 124 ? -5.863 11.586 18.031 1 89.94 124 SER A N 1
ATOM 920 C CA . SER A 1 124 ? -5.391 12.859 18.578 1 89.94 124 SER A CA 1
ATOM 921 C C . SER A 1 124 ? -6.008 14.039 17.844 1 89.94 124 SER A C 1
ATOM 923 O O . SER A 1 124 ? -6.27 15.086 18.438 1 89.94 124 SER A O 1
ATOM 925 N N . VAL A 1 125 ? -6.266 13.906 16.594 1 91.12 125 VAL A N 1
ATOM 926 C CA . VAL A 1 125 ? -6.605 15.078 15.805 1 91.12 125 VAL A CA 1
ATOM 927 C C . VAL A 1 125 ? -8.07 15.445 16.031 1 91.12 125 VAL A C 1
ATOM 929 O O . VAL A 1 125 ? -8.484 16.578 15.734 1 91.12 125 VAL A O 1
ATOM 932 N N . ALA A 1 126 ? -8.773 14.516 16.562 1 87.44 126 ALA A N 1
ATOM 933 C CA . ALA A 1 126 ? -10.18 14.789 16.859 1 87.44 126 ALA A CA 1
ATOM 934 C C . ALA A 1 126 ? -10.32 16 17.781 1 87.44 126 ALA A C 1
ATOM 936 O O . ALA A 1 126 ? -11.273 16.766 17.672 1 87.44 126 ALA A O 1
ATOM 937 N N . SER A 1 127 ? -9.398 16.156 18.625 1 90.94 127 SER A N 1
ATOM 938 C CA . SER A 1 127 ? -9.453 17.234 19.594 1 90.94 127 SER A CA 1
ATOM 939 C C . SER A 1 127 ? -9.391 18.594 18.906 1 90.94 127 SER A C 1
ATOM 941 O O . SER A 1 127 ? -9.922 19.578 19.422 1 90.94 127 SER A O 1
ATOM 943 N N . PHE A 1 128 ? -8.75 18.703 17.734 1 93.56 128 PHE A N 1
ATOM 944 C CA . PHE A 1 128 ? -8.688 19.953 16.984 1 93.56 128 PHE A CA 1
ATOM 945 C C . PHE A 1 128 ? -10.078 20.406 16.562 1 93.56 128 PHE A C 1
ATOM 947 O O . PHE A 1 128 ? -10.289 21.578 16.266 1 93.56 128 PHE A O 1
ATOM 954 N N . PHE A 1 129 ? -11.008 19.531 16.516 1 93.94 129 PHE A N 1
ATOM 955 C CA . PHE A 1 129 ? -12.273 19.797 15.844 1 93.94 129 PHE A CA 1
ATOM 956 C C . PHE A 1 129 ? -13.406 19.953 16.859 1 93.94 129 PHE A C 1
ATOM 958 O O . PHE A 1 129 ? -14.57 20.078 16.469 1 93.94 129 PHE A O 1
ATOM 965 N N . GLU A 1 130 ? -13.109 19.875 18.078 1 90.56 130 GLU A N 1
ATOM 966 C CA . GLU A 1 130 ? -14.117 20 19.141 1 90.56 130 GLU A CA 1
ATOM 967 C C . GLU A 1 130 ? -14.914 21.297 19 1 90.56 130 GLU A C 1
ATOM 969 O O . GLU A 1 130 ? -16.125 21.312 19.25 1 90.56 130 GLU A O 1
ATOM 974 N N . ASP A 1 131 ? -14.266 22.391 18.422 1 89.5 131 ASP A N 1
ATOM 975 C CA . ASP A 1 131 ? -14.93 23.688 18.375 1 89.5 131 ASP A CA 1
ATOM 976 C C . ASP A 1 131 ? -15.234 24.094 16.938 1 89.5 131 ASP A C 1
ATOM 978 O O . ASP A 1 131 ? -15.484 25.281 16.656 1 89.5 131 ASP A O 1
ATOM 982 N N . VAL A 1 132 ? -15.133 23.219 16.031 1 92 132 VAL A N 1
ATOM 983 C CA . VAL A 1 132 ? -15.234 23.562 14.609 1 92 132 VAL A CA 1
ATOM 984 C C . VAL A 1 132 ? -16.688 23.891 14.266 1 92 132 VAL A C 1
ATOM 986 O O . VAL A 1 132 ? -16.953 24.734 13.406 1 92 132 VAL A O 1
ATOM 989 N N . ASN A 1 133 ? -17.625 23.281 15.055 1 88.19 133 ASN A N 1
ATOM 990 C CA . ASN A 1 133 ? -19.031 23.484 14.734 1 88.19 133 ASN A CA 1
ATOM 991 C C . ASN A 1 133 ? -19.688 24.484 15.688 1 88.19 133 ASN A C 1
ATOM 993 O O . ASN A 1 133 ? -20.906 24.656 15.664 1 88.19 133 ASN A O 1
ATOM 997 N N . SER A 1 134 ? -18.906 25.031 16.625 1 84.75 134 SER A N 1
ATOM 998 C CA . SER A 1 134 ? -19.453 26.031 17.547 1 84.75 134 SER A CA 1
ATOM 999 C C . SER A 1 134 ? -19.297 27.438 16.969 1 84.75 134 SER A C 1
ATOM 1001 O O . SER A 1 134 ? -18.406 27.688 16.156 1 84.75 134 SER A O 1
ATOM 1003 N N . MET B 1 1 ? 0.48 -4.438 -18.281 1 56 1 MET B N 1
ATOM 1004 C CA . MET B 1 1 ? 1.373 -5.555 -18.562 1 56 1 MET B CA 1
ATOM 1005 C C . MET B 1 1 ? 0.583 -6.77 -19.047 1 56 1 MET B C 1
ATOM 1007 O O . MET B 1 1 ? -0.414 -7.145 -18.422 1 56 1 MET B O 1
ATOM 1011 N N . SER B 1 2 ? 0.917 -7.145 -20.172 1 76.12 2 SER B N 1
ATOM 1012 C CA . SER B 1 2 ? 0.191 -8.25 -20.797 1 76.12 2 SER B CA 1
ATOM 1013 C C . SER B 1 2 ? 0.483 -9.57 -20.094 1 76.12 2 SER B C 1
ATOM 1015 O O . SER B 1 2 ? 1.428 -9.664 -19.312 1 76.12 2 SER B O 1
ATOM 1017 N N . ILE B 1 3 ? -0.468 -10.523 -20.219 1 87.25 3 ILE B N 1
ATOM 1018 C CA . ILE B 1 3 ? -0.289 -11.867 -19.688 1 87.25 3 ILE B CA 1
ATOM 1019 C C . ILE B 1 3 ? 1.059 -12.43 -20.141 1 87.25 3 ILE B C 1
ATOM 1021 O O . ILE B 1 3 ? 1.715 -13.156 -19.391 1 87.25 3 ILE B O 1
ATOM 1025 N N . GLU B 1 4 ? 1.46 -11.945 -21.234 1 88.06 4 GLU B N 1
ATOM 1026 C CA . GLU B 1 4 ? 2.754 -12.367 -21.766 1 88.06 4 GLU B CA 1
ATOM 1027 C C . GLU B 1 4 ? 3.898 -11.844 -20.906 1 88.06 4 GLU B C 1
ATOM 1029 O O . GLU B 1 4 ? 4.867 -12.555 -20.641 1 88.06 4 GLU B O 1
ATOM 1034 N N . THR B 1 5 ? 3.717 -10.688 -20.453 1 87.81 5 THR B N 1
ATOM 1035 C CA . THR B 1 5 ? 4.742 -10.102 -19.594 1 87.81 5 THR B CA 1
ATOM 1036 C C . THR B 1 5 ? 4.793 -10.812 -18.25 1 87.81 5 THR B C 1
ATOM 1038 O O . THR B 1 5 ? 5.871 -11.031 -17.703 1 87.81 5 THR B O 1
ATOM 1041 N N . THR B 1 6 ? 3.65 -11.164 -17.766 1 92.44 6 THR B N 1
ATOM 1042 C CA . THR B 1 6 ? 3.572 -11.898 -16.516 1 92.44 6 THR B CA 1
ATOM 1043 C C . THR B 1 6 ? 4.266 -13.258 -16.641 1 92.44 6 THR B C 1
ATOM 1045 O O . THR B 1 6 ? 5.074 -13.625 -15.781 1 92.44 6 THR B O 1
ATOM 1048 N N . LYS B 1 7 ? 4.004 -13.945 -17.719 1 94 7 LYS B N 1
ATOM 1049 C CA . LYS B 1 7 ? 4.613 -15.25 -17.938 1 94 7 LYS B CA 1
ATOM 1050 C C . LYS B 1 7 ? 6.125 -15.141 -18.109 1 94 7 LYS B C 1
ATOM 1052 O O . LYS B 1 7 ? 6.875 -15.992 -17.625 1 94 7 LYS B O 1
ATOM 1057 N N . LYS B 1 8 ? 6.496 -14.109 -18.781 1 95.06 8 LYS B N 1
ATOM 1058 C CA . LYS B 1 8 ? 7.93 -13.875 -18.922 1 95.06 8 LYS B CA 1
ATOM 1059 C C . LYS B 1 8 ? 8.586 -13.641 -17.562 1 95.06 8 LYS B C 1
ATOM 1061 O O . LYS B 1 8 ? 9.695 -14.125 -17.312 1 95.06 8 LYS B O 1
ATOM 1066 N N . PHE B 1 9 ? 7.949 -12.891 -16.719 1 94.88 9 PHE B N 1
ATOM 1067 C CA . PHE B 1 9 ? 8.445 -12.648 -15.375 1 94.88 9 PHE B CA 1
ATOM 1068 C C . PHE B 1 9 ? 8.555 -13.945 -14.586 1 94.88 9 PHE B C 1
ATOM 1070 O O . PHE B 1 9 ? 9.547 -14.18 -13.898 1 94.88 9 PHE B O 1
ATOM 1077 N N . ILE B 1 10 ? 7.633 -14.82 -14.734 1 96.81 10 ILE B N 1
ATOM 1078 C CA . ILE B 1 10 ? 7.598 -16.109 -14.062 1 96.81 10 ILE B CA 1
ATOM 1079 C C . ILE B 1 10 ? 8.789 -16.953 -14.508 1 96.81 10 ILE B C 1
ATOM 1081 O O . ILE B 1 10 ? 9.484 -17.547 -13.68 1 96.81 10 ILE B O 1
ATOM 1085 N N . GLU B 1 11 ? 8.977 -16.953 -15.773 1 97.06 11 GLU B N 1
ATOM 1086 C CA . GLU B 1 11 ? 10.078 -17.719 -16.328 1 97.06 11 GLU B CA 1
ATOM 1087 C C . GLU B 1 11 ? 11.422 -17.156 -15.898 1 97.06 11 GLU B C 1
ATOM 1089 O O . GLU B 1 11 ? 12.312 -17.906 -15.484 1 97.06 11 GLU B O 1
ATOM 1094 N N . THR B 1 12 ? 11.523 -15.867 -15.992 1 96.94 12 THR B N 1
ATOM 1095 C CA . THR B 1 12 ? 12.773 -15.18 -15.672 1 96.94 12 THR B CA 1
ATOM 1096 C C . THR B 1 12 ? 13.188 -15.461 -14.234 1 96.94 12 THR B C 1
ATOM 1098 O O . THR B 1 12 ? 14.375 -15.625 -13.945 1 96.94 12 THR B O 1
ATOM 1101 N N . HIS B 1 13 ? 12.242 -15.625 -13.367 1 97.12 13 HIS B N 1
ATOM 1102 C CA . HIS B 1 13 ? 12.562 -15.75 -11.953 1 97.12 13 HIS B CA 1
ATOM 1103 C C . HIS B 1 13 ? 12.281 -17.172 -11.445 1 97.12 13 HIS B C 1
ATOM 1105 O O . HIS B 1 13 ? 12.352 -17.422 -10.242 1 97.12 13 HIS B O 1
ATOM 1111 N N . ASN B 1 14 ? 11.945 -18.062 -12.344 1 96.69 14 ASN B N 1
ATOM 1112 C CA . ASN B 1 14 ? 11.695 -19.469 -12.031 1 96.69 14 ASN B CA 1
ATOM 1113 C C . ASN B 1 14 ? 10.672 -19.609 -10.914 1 96.69 14 ASN B C 1
ATOM 1115 O O . ASN B 1 14 ? 10.883 -20.375 -9.961 1 96.69 14 ASN B O 1
ATOM 1119 N N . LEU B 1 15 ? 9.594 -18.891 -11 1 96.81 15 LEU B N 1
ATOM 1120 C CA . LEU B 1 15 ? 8.625 -18.844 -9.914 1 96.81 15 LEU B CA 1
ATOM 1121 C C . LEU B 1 15 ? 7.875 -20.172 -9.789 1 96.81 15 LEU B C 1
ATOM 1123 O O . LEU B 1 15 ? 7.473 -20.562 -8.695 1 96.81 15 LEU B O 1
ATOM 1127 N N . ASN B 1 16 ? 7.754 -20.891 -10.875 1 95.94 16 ASN B N 1
ATOM 1128 C CA . ASN B 1 16 ? 7.07 -22.172 -10.82 1 95.94 16 ASN B CA 1
ATOM 1129 C C . ASN B 1 16 ? 7.832 -23.172 -9.961 1 95.94 16 ASN B C 1
ATOM 1131 O O . ASN B 1 16 ? 7.234 -24.078 -9.375 1 95.94 16 ASN B O 1
ATOM 1135 N N . GLU B 1 17 ? 9.047 -22.969 -9.93 1 94.25 17 GLU B N 1
ATOM 1136 C CA . GLU B 1 17 ? 9.875 -23.859 -9.125 1 94.25 17 GLU B CA 1
ATOM 1137 C C . GLU B 1 17 ? 9.961 -23.375 -7.68 1 94.25 17 GLU B C 1
ATOM 1139 O O . GLU B 1 17 ? 10.07 -24.188 -6.754 1 94.25 17 GLU B O 1
ATOM 1144 N N . LYS B 1 18 ? 9.898 -22.141 -7.539 1 94.38 18 LYS B N 1
ATOM 1145 C CA . LYS B 1 18 ? 10.102 -21.562 -6.211 1 94.38 18 LYS B CA 1
ATOM 1146 C C . LYS B 1 18 ? 8.836 -21.656 -5.367 1 94.38 18 LYS B C 1
ATOM 1148 O O . LYS B 1 18 ? 8.906 -21.719 -4.141 1 94.38 18 LYS B O 1
ATOM 1153 N N . VAL B 1 19 ? 7.742 -21.625 -6.039 1 92.81 19 VAL B N 1
ATOM 1154 C CA . VAL B 1 19 ? 6.477 -21.656 -5.316 1 92.81 19 VAL B CA 1
ATOM 1155 C C . VAL B 1 19 ? 5.809 -23.016 -5.496 1 92.81 19 VAL B C 1
ATOM 1157 O O . VAL B 1 19 ? 5.922 -23.641 -6.555 1 92.81 19 VAL B O 1
ATOM 1160 N N . SER B 1 20 ? 5.27 -23.406 -4.398 1 91.88 20 SER B N 1
ATOM 1161 C CA . SER B 1 20 ? 4.656 -24.734 -4.438 1 91.88 20 SER B CA 1
ATOM 1162 C C . SER B 1 20 ? 3.373 -24.766 -3.617 1 91.88 20 SER B C 1
ATOM 1164 O O . SER B 1 20 ? 3.039 -23.797 -2.93 1 91.88 20 SER B O 1
ATOM 1166 N N . MET B 1 21 ? 2.646 -25.828 -3.844 1 92.69 21 MET B N 1
ATOM 1167 C CA . MET B 1 21 ? 1.471 -26.141 -3.035 1 92.69 21 MET B CA 1
ATOM 1168 C C . MET B 1 21 ? 1.665 -27.453 -2.275 1 92.69 21 MET B C 1
ATOM 1170 O O . MET B 1 21 ? 2.047 -28.469 -2.861 1 92.69 21 MET B O 1
ATOM 1174 N N . SER B 1 22 ? 1.467 -27.391 -0.945 1 90.88 22 SER B N 1
ATOM 1175 C CA . SER B 1 22 ? 1.583 -28.609 -0.137 1 90.88 22 SER B CA 1
ATOM 1176 C C . SER B 1 22 ? 0.377 -29.516 -0.333 1 90.88 22 SER B C 1
ATOM 1178 O O . SER B 1 22 ? -0.626 -29.109 -0.923 1 90.88 22 SER B O 1
ATOM 1180 N N . ASP B 1 23 ? 0.492 -30.719 0.251 1 89.12 23 ASP B N 1
ATOM 1181 C CA . ASP B 1 23 ? -0.598 -31.688 0.178 1 89.12 23 ASP B CA 1
ATOM 1182 C C . ASP B 1 23 ? -1.827 -31.188 0.935 1 89.12 23 ASP B C 1
ATOM 1184 O O . ASP B 1 23 ? -2.947 -31.641 0.672 1 89.12 23 ASP B O 1
ATOM 1188 N N . ALA B 1 24 ? -1.626 -30.25 1.884 1 88.69 24 ALA B N 1
ATOM 1189 C CA . ALA B 1 24 ? -2.717 -29.734 2.699 1 88.69 24 ALA B CA 1
ATOM 1190 C C . ALA B 1 24 ? -3.348 -28.5 2.043 1 88.69 24 ALA B C 1
ATOM 1192 O O . ALA B 1 24 ? -4.215 -27.859 2.631 1 88.69 24 ALA B O 1
ATOM 1193 N N . GLY B 1 25 ? -2.854 -28.141 0.793 1 89.62 25 GLY B N 1
ATOM 1194 C CA . GLY B 1 25 ? -3.441 -27.016 0.072 1 89.62 25 GLY B CA 1
ATOM 1195 C C . GLY B 1 25 ? -2.863 -25.672 0.479 1 89.62 25 GLY B C 1
ATOM 1196 O O . GLY B 1 25 ? -3.502 -24.641 0.294 1 89.62 25 GLY B O 1
ATOM 1197 N N . VAL B 1 26 ? -1.694 -25.781 1.12 1 91.38 26 VAL B N 1
ATOM 1198 C CA . VAL B 1 26 ? -1.033 -24.547 1.521 1 91.38 26 VAL B CA 1
ATOM 1199 C C . VAL B 1 26 ? -0.037 -24.125 0.446 1 91.38 26 VAL B C 1
ATOM 1201 O O . VAL B 1 26 ? 0.836 -24.906 0.056 1 91.38 26 VAL B O 1
ATOM 1204 N N . PHE B 1 27 ? -0.238 -22.922 -0.108 1 94.25 27 PHE B N 1
ATOM 1205 C CA . PHE B 1 27 ? 0.698 -22.375 -1.077 1 94.25 27 PHE B CA 1
ATOM 1206 C C . PHE B 1 27 ? 1.925 -21.797 -0.376 1 94.25 27 PHE B C 1
ATOM 1208 O O . PHE B 1 27 ? 1.804 -20.938 0.495 1 94.25 27 PHE B O 1
ATOM 1215 N N . GLU B 1 28 ? 3.027 -22.297 -0.751 1 94.06 28 GLU B N 1
ATOM 1216 C CA . GLU B 1 28 ? 4.27 -21.953 -0.071 1 94.06 28 GLU B CA 1
ATOM 1217 C C . GLU B 1 28 ? 5.129 -21.031 -0.931 1 94.06 28 GLU B C 1
ATOM 1219 O O . GLU B 1 28 ? 5.504 -21.391 -2.049 1 94.06 28 GLU B O 1
ATOM 1224 N N . ILE B 1 29 ? 5.383 -19.922 -0.467 1 95.12 29 ILE B N 1
ATOM 1225 C CA . ILE B 1 29 ? 6.242 -18.906 -1.066 1 95.12 29 ILE B CA 1
ATOM 1226 C C . ILE B 1 29 ? 7.465 -18.688 -0.179 1 95.12 29 ILE B C 1
ATOM 1228 O O . ILE B 1 29 ? 7.328 -18.438 1.022 1 95.12 29 ILE B O 1
ATOM 1232 N N . PRO B 1 30 ? 8.695 -18.859 -0.734 1 93.62 30 PRO B N 1
ATOM 1233 C CA . PRO B 1 30 ? 9.898 -18.703 0.086 1 93.62 30 PRO B CA 1
ATOM 1234 C C . PRO B 1 30 ? 10 -17.312 0.716 1 93.62 30 PRO B C 1
ATOM 1236 O O . PRO B 1 30 ? 9.664 -16.312 0.074 1 93.62 30 PRO B O 1
ATOM 1239 N N . ASP B 1 31 ? 10.727 -17.578 1.896 1 88.44 31 ASP B N 1
ATOM 1240 C CA . ASP B 1 31 ? 11.062 -16.312 2.545 1 88.44 31 ASP B CA 1
ATOM 1241 C C . ASP B 1 31 ? 12.117 -15.555 1.748 1 88.44 31 ASP B C 1
ATOM 1243 O O . ASP B 1 31 ? 13.016 -16.156 1.167 1 88.44 31 ASP B O 1
ATOM 1247 N N . GLY B 1 32 ? 11.969 -14.477 1.257 1 92.44 32 GLY B N 1
ATOM 1248 C CA . GLY B 1 32 ? 12.977 -13.664 0.595 1 92.44 32 GLY B CA 1
ATOM 1249 C C . GLY B 1 32 ? 12.703 -13.461 -0.883 1 92.44 32 GLY B C 1
ATOM 1250 O O . GLY B 1 32 ? 13.469 -12.781 -1.572 1 92.44 32 GLY B O 1
ATOM 1251 N N . LEU B 1 33 ? 11.688 -14.219 -1.27 1 96.25 33 LEU B N 1
ATOM 1252 C CA . LEU B 1 33 ? 11.367 -14.102 -2.689 1 96.25 33 LEU B CA 1
ATOM 1253 C C . LEU B 1 33 ? 11.297 -12.633 -3.107 1 96.25 33 LEU B C 1
ATOM 1255 O O . LEU B 1 33 ? 11.844 -12.258 -4.145 1 96.25 33 LEU B O 1
ATOM 1259 N N . PHE B 1 34 ? 10.758 -11.844 -2.291 1 95.56 34 PHE B N 1
ATOM 1260 C CA . PHE B 1 34 ? 10.625 -10.422 -2.59 1 95.56 34 PHE B CA 1
ATOM 1261 C C . PHE B 1 34 ? 11.992 -9.758 -2.703 1 95.56 34 PHE B C 1
ATOM 1263 O O . PHE B 1 34 ? 12.234 -8.984 -3.633 1 95.56 34 PHE B O 1
ATOM 1270 N N . GLU B 1 35 ? 12.805 -10.086 -1.794 1 96.81 35 GLU B N 1
ATOM 1271 C CA . GLU B 1 35 ? 14.148 -9.516 -1.814 1 96.81 35 GLU B CA 1
ATOM 1272 C C . GLU B 1 35 ? 14.898 -9.93 -3.074 1 96.81 35 GLU B C 1
ATOM 1274 O O . GLU B 1 35 ? 15.523 -9.094 -3.732 1 96.81 35 GLU B O 1
ATOM 1279 N N . GLU B 1 36 ? 14.781 -11.141 -3.375 1 96.31 36 GLU B N 1
ATOM 1280 C CA . GLU B 1 36 ? 15.516 -11.695 -4.508 1 96.31 36 GLU B CA 1
ATOM 1281 C C . GLU B 1 36 ? 15 -11.125 -5.828 1 96.31 36 GLU B C 1
ATOM 1283 O O . GLU B 1 36 ? 15.797 -10.734 -6.691 1 96.31 36 GLU B O 1
ATOM 1288 N N . VAL B 1 37 ? 13.703 -11.031 -5.949 1 96.56 37 VAL B N 1
ATOM 1289 C CA . VAL B 1 37 ? 13.094 -10.773 -7.25 1 96.56 37 VAL B CA 1
ATOM 1290 C C . VAL B 1 37 ? 12.852 -9.273 -7.422 1 96.56 37 VAL B C 1
ATOM 1292 O O . VAL B 1 37 ? 12.805 -8.773 -8.547 1 96.56 37 VAL B O 1
ATOM 1295 N N . VAL B 1 38 ? 12.727 -8.555 -6.332 1 95.44 38 VAL B N 1
ATOM 1296 C CA . VAL B 1 38 ? 12.305 -7.164 -6.43 1 95.44 38 VAL B CA 1
ATOM 1297 C C . VAL B 1 38 ? 13.422 -6.25 -5.934 1 95.44 38 VAL B C 1
ATOM 1299 O O . VAL B 1 38 ? 13.875 -5.363 -6.664 1 95.44 38 VAL B O 1
ATOM 1302 N N . LEU B 1 39 ? 13.961 -6.465 -4.754 1 97.44 39 LEU B N 1
ATOM 1303 C CA . LEU B 1 39 ? 14.898 -5.523 -4.152 1 97.44 39 LEU B CA 1
ATOM 1304 C C . LEU B 1 39 ? 16.266 -5.629 -4.812 1 97.44 39 LEU B C 1
ATOM 1306 O O . LEU B 1 39 ? 16.859 -4.613 -5.184 1 97.44 39 LEU B O 1
ATOM 1310 N N . GLN B 1 40 ? 16.75 -6.828 -5.027 1 97.19 40 GLN B N 1
ATOM 1311 C CA . GLN B 1 40 ? 18.109 -7.035 -5.531 1 97.19 40 GLN B CA 1
ATOM 1312 C C . GLN B 1 40 ? 18.266 -6.445 -6.93 1 97.19 40 GLN B C 1
ATOM 1314 O O . GLN B 1 40 ? 19.219 -5.703 -7.191 1 97.19 40 GLN B O 1
ATOM 1319 N N . PRO B 1 41 ? 17.344 -6.684 -7.809 1 96.88 41 PRO B N 1
ATOM 1320 C CA . PRO B 1 41 ? 17.5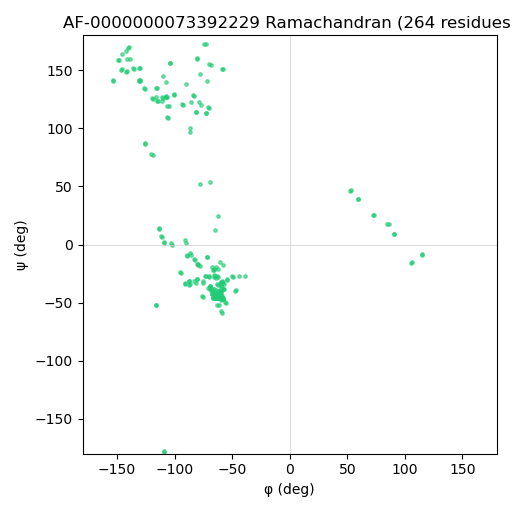 -6.09 -9.141 1 96.88 41 PRO B CA 1
ATOM 1321 C C . PRO B 1 41 ? 17.5 -4.566 -9.109 1 96.88 41 PRO B C 1
ATOM 1323 O O . PRO B 1 41 ? 18.078 -3.926 -9.992 1 96.88 41 PRO B O 1
ATOM 1326 N N . ALA B 1 42 ? 16.844 -3.977 -8.133 1 96.62 42 ALA B N 1
ATOM 1327 C CA . ALA B 1 42 ? 16.75 -2.521 -8.016 1 96.62 42 ALA B CA 1
ATOM 1328 C C . ALA B 1 42 ? 17.953 -1.958 -7.266 1 96.62 42 ALA B C 1
ATOM 1330 O O . ALA B 1 42 ? 18.094 -0.74 -7.141 1 96.62 42 ALA B O 1
ATOM 1331 N N . GLY B 1 43 ? 18.812 -2.818 -6.672 1 97.44 43 GLY B N 1
ATOM 1332 C CA . GLY B 1 43 ? 19.953 -2.379 -5.887 1 97.44 43 GLY B CA 1
ATOM 1333 C C . GLY B 1 43 ? 19.562 -1.809 -4.535 1 97.44 43 GLY B C 1
ATOM 1334 O O . GLY B 1 43 ? 20.219 -0.898 -4.027 1 97.44 43 GLY B O 1
ATOM 1335 N N . VAL B 1 44 ? 18.422 -2.211 -4.008 1 97.69 44 VAL B N 1
ATOM 1336 C CA . VAL B 1 44 ? 17.938 -1.771 -2.705 1 97.69 44 VAL B CA 1
ATOM 1337 C C . VAL B 1 44 ? 18.062 -2.91 -1.696 1 97.69 44 VAL B C 1
ATOM 1339 O O . VAL B 1 44 ? 17.641 -4.039 -1.97 1 97.69 44 VAL B O 1
ATOM 1342 N N . THR B 1 45 ? 18.672 -2.643 -0.615 1 96.5 45 THR B N 1
ATOM 1343 C CA . THR B 1 45 ? 18.797 -3.674 0.409 1 96.5 45 THR B CA 1
ATOM 1344 C C . THR B 1 45 ? 17.516 -3.781 1.232 1 96.5 45 THR B C 1
ATOM 1346 O O . THR B 1 45 ? 16.703 -2.859 1.245 1 96.5 45 THR B O 1
ATOM 1349 N N . ALA B 1 46 ? 17.375 -4.922 1.88 1 93.38 46 ALA B N 1
ATOM 1350 C CA . ALA B 1 46 ? 16.234 -5.113 2.764 1 93.38 46 ALA B CA 1
ATOM 1351 C C . ALA B 1 46 ? 16.188 -4.039 3.846 1 93.38 46 ALA B C 1
ATOM 1353 O O . ALA B 1 46 ? 15.102 -3.578 4.227 1 93.38 46 ALA B O 1
ATOM 1354 N N . GLU B 1 47 ? 17.359 -3.699 4.312 1 94.56 47 GLU B N 1
ATOM 1355 C CA . GLU B 1 47 ? 17.438 -2.678 5.352 1 94.56 47 GLU B CA 1
ATOM 1356 C C . GLU B 1 47 ? 16.969 -1.321 4.832 1 94.56 47 GLU B C 1
ATOM 1358 O O . GLU B 1 47 ? 16.219 -0.616 5.504 1 94.56 47 GLU B O 1
ATOM 1363 N N . GLN B 1 48 ? 17.438 -0.949 3.65 1 96.12 48 GLN B N 1
ATOM 1364 C CA . GLN B 1 48 ? 17.016 0.294 3.018 1 96.12 48 GLN B CA 1
ATOM 1365 C C . GLN B 1 48 ? 15.5 0.314 2.822 1 96.12 48 GLN B C 1
ATOM 1367 O O . GLN B 1 48 ? 14.836 1.312 3.129 1 96.12 48 GLN B O 1
ATOM 1372 N N . TYR B 1 49 ? 15.016 -0.746 2.334 1 94 49 TYR B N 1
ATOM 1373 C CA . TYR B 1 49 ? 13.578 -0.816 2.064 1 94 49 TYR B CA 1
ATOM 1374 C C . TYR B 1 49 ? 12.781 -0.722 3.355 1 94 49 TYR B C 1
ATOM 1376 O O . TYR B 1 49 ? 11.727 -0.075 3.395 1 94 49 TYR B O 1
ATOM 1384 N N . ALA B 1 50 ? 13.242 -1.395 4.398 1 90 50 ALA B N 1
ATOM 1385 C CA . ALA B 1 50 ? 12.594 -1.29 5.699 1 90 50 ALA B CA 1
ATOM 1386 C C . ALA B 1 50 ? 12.562 0.157 6.184 1 90 50 ALA B C 1
ATOM 1388 O O . ALA B 1 50 ? 11.57 0.604 6.762 1 90 50 ALA B O 1
ATOM 1389 N N . GLN B 1 51 ? 13.578 0.854 5.941 1 92.25 51 GLN B N 1
ATOM 1390 C CA . GLN B 1 51 ? 13.641 2.264 6.316 1 92.25 51 GLN B CA 1
ATOM 1391 C C . GLN B 1 51 ? 12.641 3.092 5.512 1 92.25 51 GLN B C 1
ATOM 1393 O O . GLN B 1 51 ? 12.008 4.004 6.047 1 92.25 51 GLN B O 1
ATOM 1398 N N . VAL B 1 52 ? 12.586 2.791 4.25 1 91.81 52 VAL B N 1
ATOM 1399 C CA . VAL B 1 52 ? 11.609 3.479 3.408 1 91.81 52 VAL B CA 1
ATOM 1400 C C . VAL B 1 52 ? 10.203 3.223 3.93 1 91.81 52 VAL B C 1
ATOM 1402 O O . VAL B 1 52 ? 9.391 4.148 4.031 1 91.81 52 VAL B O 1
ATOM 1405 N N . HIS B 1 53 ? 9.938 1.996 4.195 1 87.75 53 HIS B N 1
ATOM 1406 C CA . HIS B 1 53 ? 8.617 1.618 4.691 1 87.75 53 HIS B CA 1
ATOM 1407 C C . HIS B 1 53 ? 8.297 2.338 5.996 1 87.75 53 HIS B C 1
ATOM 1409 O O . HIS B 1 53 ? 7.191 2.863 6.16 1 87.75 53 HIS B O 1
ATOM 1415 N N . GLU B 1 54 ? 9.219 2.367 6.867 1 87.38 54 GLU B N 1
ATOM 1416 C CA . GLU B 1 54 ? 9.031 3.057 8.141 1 87.38 54 GLU B CA 1
ATOM 1417 C C . GLU B 1 54 ? 8.852 4.559 7.934 1 87.38 54 GLU B C 1
ATOM 1419 O O . GLU B 1 54 ? 7.953 5.168 8.508 1 87.38 54 GLU B O 1
ATOM 1424 N N . GLY B 1 55 ? 9.688 5.113 7.125 1 89.88 55 GLY B N 1
ATOM 1425 C CA . GLY B 1 55 ? 9.609 6.535 6.836 1 89.88 55 GLY B CA 1
ATOM 1426 C C . GLY B 1 55 ? 8.305 6.938 6.176 1 89.88 55 GLY B C 1
ATOM 1427 O O . GLY B 1 55 ? 7.742 7.992 6.48 1 89.88 55 GLY B O 1
ATOM 1428 N N . ALA B 1 56 ? 7.879 6.141 5.262 1 89.44 56 ALA B N 1
ATOM 1429 C CA . ALA B 1 56 ? 6.617 6.414 4.574 1 89.44 56 ALA B CA 1
ATOM 1430 C C . ALA B 1 56 ? 5.457 6.469 5.562 1 89.44 56 ALA B C 1
ATOM 1432 O O . ALA B 1 56 ? 4.59 7.34 5.465 1 89.44 56 ALA B O 1
ATOM 1433 N N . GLY B 1 57 ? 5.469 5.48 6.484 1 87.12 57 GLY B N 1
ATOM 1434 C CA . GLY B 1 57 ? 4.441 5.484 7.516 1 87.12 57 GLY B CA 1
ATOM 1435 C C . GLY B 1 57 ? 4.504 6.707 8.414 1 87.12 57 GLY B C 1
ATOM 1436 O O . GLY B 1 57 ? 3.469 7.289 8.75 1 87.12 57 GLY B O 1
ATOM 1437 N N . GLN B 1 58 ? 5.656 7.039 8.766 1 90 58 GLN B N 1
ATOM 1438 C CA . GLN B 1 58 ? 5.84 8.211 9.609 1 90 58 GLN B CA 1
ATOM 1439 C C . GLN B 1 58 ? 5.414 9.484 8.883 1 90 58 GLN B C 1
ATOM 1441 O O . GLN B 1 58 ? 4.773 10.359 9.469 1 90 58 GLN B O 1
ATOM 1446 N N . LEU B 1 59 ? 5.785 9.555 7.637 1 93.25 59 LEU B N 1
ATOM 1447 C CA . LEU B 1 59 ? 5.406 10.727 6.855 1 93.25 59 LEU B CA 1
ATOM 1448 C C . LEU B 1 59 ? 3.891 10.828 6.719 1 93.25 59 LEU B C 1
ATOM 1450 O O . LEU B 1 59 ? 3.318 11.906 6.871 1 93.25 59 LEU B O 1
ATOM 1454 N N . ALA B 1 60 ? 3.291 9.742 6.426 1 91.5 60 ALA B N 1
ATOM 1455 C CA . ALA B 1 60 ? 1.837 9.734 6.285 1 91.5 60 ALA B CA 1
ATOM 1456 C C . ALA B 1 60 ? 1.16 10.219 7.566 1 91.5 60 ALA B C 1
ATOM 1458 O O . ALA B 1 60 ? 0.245 11.039 7.52 1 91.5 60 ALA B O 1
ATOM 1459 N N . ALA B 1 61 ? 1.616 9.68 8.664 1 91.62 61 ALA B N 1
ATOM 1460 C CA . ALA B 1 61 ? 1.065 10.094 9.953 1 91.62 61 ALA B CA 1
ATOM 1461 C C . ALA B 1 61 ? 1.299 11.578 10.203 1 91.62 61 ALA B C 1
ATOM 1463 O O . ALA B 1 61 ? 0.387 12.297 10.625 1 91.62 61 ALA B O 1
ATOM 1464 N N . ALA B 1 62 ? 2.457 12 9.914 1 94.5 62 ALA B N 1
ATOM 1465 C CA . ALA B 1 62 ? 2.842 13.391 10.172 1 94.5 62 ALA B CA 1
ATOM 1466 C C . ALA B 1 62 ? 2.059 14.352 9.289 1 94.5 62 ALA B C 1
ATOM 1468 O O . ALA B 1 62 ? 1.561 15.375 9.758 1 94.5 62 ALA B O 1
ATOM 1469 N N . VAL B 1 63 ? 1.952 14.039 8.016 1 94.94 63 VAL B N 1
ATOM 1470 C CA . VAL B 1 63 ? 1.196 14.875 7.086 1 94.94 63 VAL B CA 1
ATOM 1471 C C . VAL B 1 63 ? -0.268 14.93 7.516 1 94.94 63 VAL B C 1
ATOM 1473 O O . VAL B 1 63 ? -0.891 15.992 7.477 1 94.94 63 VAL B O 1
ATOM 1476 N N . SER B 1 64 ? -0.76 13.812 7.93 1 93.81 64 SER B N 1
ATOM 1477 C CA . SER B 1 64 ? -2.139 13.758 8.406 1 93.81 64 SER B CA 1
ATOM 1478 C C . SER B 1 64 ? -2.34 14.672 9.609 1 93.81 64 SER B C 1
ATOM 1480 O O . SER B 1 64 ? -3.348 15.375 9.703 1 93.81 64 SER B O 1
ATOM 1482 N N . TYR B 1 65 ? -1.43 14.617 10.484 1 95.19 65 TYR B N 1
ATOM 1483 C CA . TYR B 1 65 ? -1.499 15.453 11.672 1 95.19 65 TYR B CA 1
ATOM 1484 C C . TYR B 1 65 ? -1.477 16.938 11.305 1 95.19 65 TYR B C 1
ATOM 1486 O O . TYR B 1 65 ? -2.322 17.703 11.766 1 95.19 65 TYR B O 1
ATOM 1494 N N . VAL B 1 66 ? -0.509 17.359 10.516 1 97 66 VAL B N 1
ATOM 1495 C CA . VAL B 1 66 ? -0.368 18.766 10.109 1 97 66 VAL B CA 1
ATOM 1496 C C . VAL B 1 66 ? -1.61 19.203 9.344 1 97 66 VAL B C 1
ATOM 1498 O O . VAL B 1 66 ? -2.1 20.312 9.531 1 97 66 VAL B O 1
ATOM 1501 N N . PHE B 1 67 ? -2.104 18.344 8.484 1 96.62 67 PHE B N 1
ATOM 1502 C CA . PHE B 1 67 ? -3.322 18.594 7.727 1 96.62 67 PHE B CA 1
ATOM 1503 C C . PHE B 1 67 ? -4.484 18.922 8.656 1 96.62 67 PHE B C 1
ATOM 1505 O O . PHE B 1 67 ? -5.172 19.922 8.484 1 96.62 67 PHE B O 1
ATOM 1512 N N . ALA B 1 68 ? -4.652 18.062 9.633 1 95.62 68 ALA B N 1
ATOM 1513 C CA . ALA B 1 68 ? -5.758 18.25 10.562 1 95.62 68 ALA B CA 1
ATOM 1514 C C . ALA B 1 68 ? -5.613 19.562 11.336 1 95.62 68 ALA B C 1
ATOM 1516 O O . ALA B 1 68 ? -6.594 20.281 11.555 1 95.62 68 ALA B O 1
ATOM 1517 N N . GLU B 1 69 ? -4.438 19.875 11.734 1 95.69 69 GLU B N 1
ATOM 1518 C CA . GLU B 1 69 ? -4.145 21.094 12.469 1 95.69 69 GLU B CA 1
ATOM 1519 C C . GLU B 1 69 ? -4.516 22.344 11.656 1 95.69 69 GLU B C 1
ATOM 1521 O O . GLU B 1 69 ? -4.938 23.359 12.219 1 95.69 69 GLU B O 1
ATOM 1526 N N . LYS B 1 70 ? -4.398 22.281 10.391 1 96.31 70 LYS B N 1
ATOM 1527 C CA . LYS B 1 70 ? -4.691 23.406 9.523 1 96.31 70 LYS B CA 1
ATOM 1528 C C . LYS B 1 70 ? -6.148 23.391 9.062 1 96.31 70 LYS B C 1
ATOM 1530 O O . LYS B 1 70 ? -6.746 24.453 8.836 1 96.31 70 LYS B O 1
ATOM 1535 N N . ALA B 1 71 ? -6.656 22.188 8.891 1 95.56 71 ALA B N 1
ATOM 1536 C CA . ALA B 1 71 ? -8.023 22.016 8.406 1 95.56 71 ALA B CA 1
ATOM 1537 C C . ALA B 1 71 ? -9.039 22.531 9.422 1 95.56 71 ALA B C 1
ATOM 1539 O O . ALA B 1 71 ? -10.039 23.156 9.055 1 95.56 71 ALA B O 1
ATOM 1540 N N . ALA B 1 72 ? -8.789 22.281 10.672 1 95.31 72 ALA B N 1
ATOM 1541 C CA . ALA B 1 72 ? -9.758 22.594 11.719 1 95.31 72 ALA B CA 1
ATOM 1542 C C . ALA B 1 72 ? -10.094 24.078 11.727 1 95.31 72 ALA B C 1
ATOM 1544 O O . ALA B 1 72 ? -11.25 24.469 11.562 1 95.31 72 ALA B O 1
ATOM 1545 N N . PRO B 1 73 ? -9.133 24.953 11.906 1 95.12 73 PRO B N 1
ATOM 1546 C CA . PRO B 1 73 ? -9.477 26.375 11.898 1 95.12 73 PRO B CA 1
ATOM 1547 C C . PRO B 1 73 ? -10.055 26.828 10.562 1 95.12 73 PRO B C 1
ATOM 1549 O O . PRO B 1 73 ? -10.914 27.719 10.531 1 95.12 73 PRO B O 1
ATOM 1552 N N . TYR B 1 74 ? -9.602 26.281 9.398 1 96.06 74 TYR B N 1
ATOM 1553 C CA . TYR B 1 74 ? -10.141 26.625 8.094 1 96.06 74 TYR B CA 1
ATOM 1554 C C . TYR B 1 74 ? -11.625 26.297 8.008 1 96.06 74 TYR B C 1
ATOM 1556 O O . TYR B 1 74 ? -12.422 27.094 7.516 1 96.06 74 TYR B O 1
ATOM 1564 N N . MET B 1 75 ? -11.938 25.125 8.469 1 95 75 MET B N 1
ATOM 1565 C CA . MET B 1 75 ? -13.328 24.688 8.422 1 95 75 MET B CA 1
ATOM 1566 C C . MET B 1 75 ? -14.188 25.5 9.391 1 95 75 MET B C 1
ATOM 1568 O O . MET B 1 75 ? -15.359 25.75 9.125 1 95 75 MET B O 1
ATOM 1572 N N . LYS B 1 76 ? -13.625 25.844 10.5 1 95.88 76 LYS B N 1
ATOM 1573 C CA . LYS B 1 76 ? -14.344 26.688 11.453 1 95.88 76 LYS B CA 1
ATOM 1574 C C . LYS B 1 76 ? -14.719 28.031 10.82 1 95.88 76 LYS B C 1
ATOM 1576 O O . LYS B 1 76 ? -15.844 28.5 11 1 95.88 76 LYS B O 1
ATOM 1581 N N . GLU B 1 77 ? -13.836 28.594 10.039 1 95.31 77 GLU B N 1
ATOM 1582 C CA . GLU B 1 77 ? -14.047 29.891 9.383 1 95.31 77 GLU B CA 1
ATOM 1583 C C . GLU B 1 77 ? -14.945 29.75 8.164 1 95.31 77 GLU B C 1
ATOM 1585 O O . GLU B 1 77 ? -15.477 30.734 7.656 1 95.31 77 GLU B O 1
ATOM 1590 N N . ASN B 1 78 ? -15.055 28.469 7.676 1 95.44 78 ASN B N 1
ATOM 1591 C CA . ASN B 1 78 ? -15.852 28.188 6.488 1 95.44 78 ASN B CA 1
ATOM 1592 C C . ASN B 1 78 ? -16.891 27.109 6.758 1 95.44 78 ASN B C 1
ATOM 1594 O O . ASN B 1 78 ? -16.688 25.938 6.422 1 95.44 78 ASN B O 1
ATOM 1598 N N . GLU B 1 79 ? -18.016 27.469 7.23 1 93 79 GLU B N 1
ATOM 1599 C CA . GLU B 1 79 ? -19.031 26.578 7.797 1 93 79 GLU B CA 1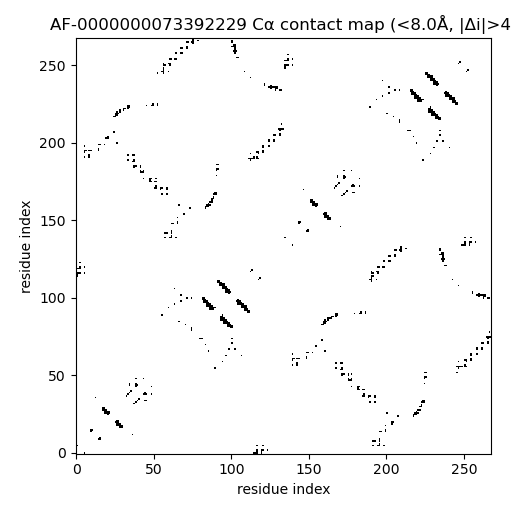
ATOM 1600 C C . GLU B 1 79 ? -19.609 25.656 6.727 1 93 79 GLU B C 1
ATOM 1602 O O . GLU B 1 79 ? -20.156 24.594 7.043 1 93 79 GLU B O 1
ATOM 1607 N N . SER B 1 80 ? -19.469 26.047 5.523 1 93.5 80 SER B N 1
ATOM 1608 C CA . SER B 1 80 ? -20.109 25.281 4.457 1 93.5 80 SER B CA 1
ATOM 1609 C C . SER B 1 80 ? -19.25 24.078 4.059 1 93.5 80 SER B C 1
ATOM 1611 O O . SER B 1 80 ? -19.703 23.172 3.357 1 93.5 80 SER B O 1
ATOM 1613 N N . ILE B 1 81 ? -18 24.078 4.516 1 94.75 81 ILE B N 1
ATOM 1614 C CA . ILE B 1 81 ? -17.109 23 4.148 1 94.75 81 ILE B CA 1
ATOM 1615 C C . ILE B 1 81 ? -17.359 21.781 5.035 1 94.75 81 ILE B C 1
ATOM 1617 O O . ILE B 1 81 ? -17.125 21.828 6.246 1 94.75 81 ILE B O 1
ATOM 1621 N N . ALA B 1 82 ? -17.828 20.734 4.418 1 93.88 82 ALA B N 1
ATOM 1622 C CA . ALA B 1 82 ? -18.172 19.516 5.148 1 93.88 82 ALA B CA 1
ATOM 1623 C C . ALA B 1 82 ? -16.953 18.609 5.316 1 93.88 82 ALA B C 1
ATOM 1625 O O . ALA B 1 82 ? -16.828 17.906 6.312 1 93.88 82 ALA B O 1
ATOM 1626 N N . GLU B 1 83 ? -16.125 18.672 4.266 1 94.88 83 GLU B N 1
ATOM 1627 C CA . GLU B 1 83 ? -14.938 17.828 4.25 1 94.88 83 GLU B CA 1
ATOM 1628 C C . GLU B 1 83 ? -13.781 18.516 3.541 1 94.88 83 GLU B C 1
ATOM 1630 O O . GLU B 1 83 ? -13.992 19.391 2.691 1 94.88 83 GLU B O 1
ATOM 1635 N N . LEU B 1 84 ? -12.594 18.172 3.967 1 95.31 84 LEU B N 1
ATOM 1636 C CA . LEU B 1 84 ? -11.352 18.578 3.318 1 95.31 84 LEU B CA 1
ATOM 1637 C C . LEU B 1 84 ? -10.438 17.375 3.086 1 95.31 84 LEU B C 1
ATOM 1639 O O . LEU B 1 84 ? -10.523 16.375 3.811 1 95.31 84 LEU B O 1
ATOM 1643 N N . GLY B 1 85 ? -9.641 17.469 2.092 1 94.81 85 GLY B N 1
ATOM 1644 C CA . GLY B 1 85 ? -8.766 16.359 1.81 1 94.81 85 GLY B CA 1
ATOM 1645 C C . GLY B 1 85 ? -7.367 16.781 1.395 1 94.81 85 GLY B C 1
ATOM 1646 O O . GLY B 1 85 ? -7.098 17.969 1.245 1 94.81 85 GLY B O 1
ATOM 1647 N N . TYR B 1 86 ? -6.523 15.898 1.328 1 94.81 86 TYR B N 1
ATOM 1648 C CA . TYR B 1 86 ? -5.176 16.078 0.802 1 94.81 86 TYR B CA 1
ATOM 1649 C C . TYR B 1 86 ? -4.742 14.852 -0.005 1 94.81 86 TYR B C 1
ATOM 1651 O O . TYR B 1 86 ? -5.367 13.789 0.082 1 94.81 86 TYR B O 1
ATOM 1659 N N . SER B 1 87 ? -3.779 15.031 -0.838 1 92.5 87 SER B N 1
ATOM 1660 C CA . SER B 1 87 ? -3.15 13.945 -1.581 1 92.5 87 SER B CA 1
ATOM 1661 C C . SER B 1 87 ? -1.71 14.289 -1.946 1 92.5 87 SER B C 1
ATOM 1663 O O . SER B 1 87 ? -1.397 15.445 -2.248 1 92.5 87 SER B O 1
ATOM 1665 N N . TYR B 1 88 ? -0.89 13.305 -1.856 1 91.81 88 TYR B N 1
ATOM 1666 C CA . TYR B 1 88 ? 0.475 13.5 -2.332 1 91.81 88 TYR B CA 1
ATOM 1667 C C . TYR B 1 88 ? 1.049 12.203 -2.887 1 91.81 88 TYR B C 1
ATOM 1669 O O . TYR B 1 88 ? 0.569 11.109 -2.557 1 91.81 88 TYR B O 1
ATOM 1677 N N . ASN B 1 89 ? 2.027 12.406 -3.682 1 88.25 89 ASN B N 1
ATOM 1678 C CA . ASN B 1 89 ? 2.709 11.266 -4.281 1 88.25 89 ASN B CA 1
ATOM 1679 C C . ASN B 1 89 ? 3.768 10.688 -3.348 1 88.25 89 ASN B C 1
ATOM 1681 O O . ASN B 1 89 ? 4.582 11.43 -2.797 1 88.25 89 ASN B O 1
ATOM 1685 N N . ALA B 1 90 ? 3.689 9.398 -3.129 1 86.44 90 ALA B N 1
ATOM 1686 C CA . ALA B 1 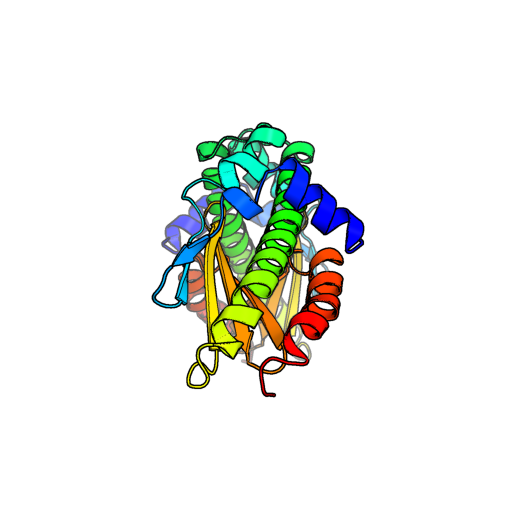90 ? 4.66 8.656 -2.322 1 86.44 90 ALA B CA 1
ATOM 1687 C C . ALA B 1 90 ? 5.352 7.582 -3.152 1 86.44 90 ALA B C 1
ATOM 1689 O O . ALA B 1 90 ? 5.098 6.387 -2.969 1 86.44 90 ALA B O 1
ATOM 1690 N N . GLY B 1 91 ? 6.285 7.883 -3.973 1 76.81 91 GLY B N 1
ATOM 1691 C CA . GLY B 1 91 ? 7.121 6.945 -4.711 1 76.81 91 GLY B CA 1
ATOM 1692 C C . GLY B 1 91 ? 6.324 6.023 -5.613 1 76.81 91 GLY B C 1
ATOM 1693 O O . GLY B 1 91 ? 6.531 4.805 -5.602 1 76.81 91 GLY B O 1
ATOM 1694 N N . GLY B 1 92 ? 5.32 6.469 -6.25 1 73.5 92 GLY B N 1
ATOM 1695 C CA . GLY B 1 92 ? 4.504 5.648 -7.133 1 73.5 92 GLY B CA 1
ATOM 1696 C C . GLY B 1 92 ? 3.146 5.309 -6.543 1 73.5 92 GLY B C 1
ATOM 1697 O O . GLY B 1 92 ? 2.297 4.727 -7.219 1 73.5 92 GLY B O 1
ATOM 1698 N N . ALA B 1 93 ? 3.045 5.527 -5.27 1 75.69 93 ALA B N 1
ATOM 1699 C CA . ALA B 1 93 ? 1.742 5.434 -4.613 1 75.69 93 ALA B CA 1
ATOM 1700 C C . ALA B 1 93 ? 1.177 6.82 -4.316 1 75.69 93 ALA B C 1
ATOM 1702 O O . ALA B 1 93 ? 1.903 7.816 -4.355 1 75.69 93 ALA B O 1
ATOM 1703 N N . THR B 1 94 ? -0.04 6.82 -4.211 1 84.19 94 THR B N 1
ATOM 1704 C CA . THR B 1 94 ? -0.688 8.055 -3.773 1 84.19 94 THR B CA 1
ATOM 1705 C C . THR B 1 94 ? -1.25 7.898 -2.363 1 84.19 94 THR B C 1
ATOM 1707 O O . THR B 1 94 ? -1.951 6.93 -2.07 1 84.19 94 THR B O 1
ATOM 1710 N N . VAL B 1 95 ? -0.864 8.797 -1.497 1 87.69 95 VAL B N 1
ATOM 1711 C CA . VAL B 1 95 ? -1.461 8.875 -0.168 1 87.69 95 VAL B CA 1
ATOM 1712 C C . VAL B 1 95 ? -2.494 10 -0.13 1 87.69 95 VAL B C 1
ATOM 1714 O O . VAL B 1 95 ? -2.219 11.117 -0.565 1 87.69 95 VAL B O 1
ATOM 1717 N N . SER B 1 96 ? -3.629 9.625 0.344 1 89.38 96 SER B N 1
ATOM 1718 C CA . SER B 1 96 ? -4.691 10.617 0.446 1 89.38 96 SER B CA 1
ATOM 1719 C C . SER B 1 96 ? -5.418 10.516 1.782 1 89.38 96 SER B C 1
ATOM 1721 O O . SER B 1 96 ? -5.441 9.453 2.402 1 89.38 96 SER B O 1
ATOM 1723 N N . GLY B 1 97 ? -5.938 11.609 2.217 1 90.62 97 GLY B N 1
ATOM 1724 C CA . GLY B 1 97 ? -6.738 11.672 3.432 1 90.62 97 GLY B CA 1
ATOM 1725 C C . GLY B 1 97 ? -7.914 12.625 3.33 1 90.62 97 GLY B C 1
ATOM 1726 O O . GLY B 1 97 ? -7.879 13.578 2.547 1 90.62 97 GLY B O 1
ATOM 1727 N N . ILE B 1 98 ? -8.93 12.273 4.031 1 93.12 98 ILE B N 1
ATOM 1728 C CA . ILE B 1 98 ? -10.125 13.117 4.141 1 93.12 98 ILE B CA 1
ATOM 1729 C C . ILE B 1 98 ? -10.508 13.273 5.609 1 93.12 98 ILE B C 1
ATOM 1731 O O . ILE B 1 98 ? -10.445 12.312 6.379 1 93.12 98 ILE B O 1
ATOM 1735 N N . ILE B 1 99 ? -10.906 14.453 5.91 1 94.12 99 ILE B N 1
ATOM 1736 C CA . ILE B 1 99 ? -11.367 14.719 7.27 1 94.12 99 ILE B CA 1
ATOM 1737 C C . ILE B 1 99 ? -12.719 15.43 7.227 1 94.12 99 ILE B C 1
ATOM 1739 O O . ILE B 1 99 ? -12.953 16.281 6.367 1 94.12 99 ILE B O 1
ATOM 1743 N N . ASP B 1 100 ? -13.555 15.062 8.133 1 93.5 100 ASP B N 1
ATOM 1744 C CA . ASP B 1 100 ? -14.852 15.742 8.195 1 93.5 100 ASP B CA 1
ATOM 1745 C C . ASP B 1 100 ? -14.938 16.641 9.422 1 93.5 100 ASP B C 1
ATOM 1747 O O . ASP B 1 100 ? -13.969 16.781 10.164 1 93.5 100 ASP B O 1
ATOM 1751 N N . ARG B 1 101 ? -16.078 17.312 9.672 1 94.25 101 ARG B N 1
ATOM 1752 C CA . ARG B 1 101 ? -16.25 18.344 10.703 1 94.25 101 ARG B CA 1
ATOM 1753 C C . ARG B 1 101 ? -16.25 17.719 12.094 1 94.25 101 ARG B C 1
ATOM 1755 O O . ARG B 1 101 ? -16.141 18.438 13.094 1 94.25 101 ARG B O 1
ATOM 1762 N N . SER B 1 102 ? -16.328 16.328 12.203 1 92.12 102 SER B N 1
ATOM 1763 C CA . SER B 1 102 ? -16.25 15.664 13.5 1 92.12 102 SER B CA 1
ATOM 1764 C C . SER B 1 102 ? -14.805 15.336 13.867 1 92.12 102 SER B C 1
ATOM 1766 O O . SER B 1 102 ? -14.531 14.922 14.992 1 92.12 102 SER B O 1
ATOM 1768 N N . GLY B 1 103 ? -13.977 15.523 12.883 1 92.06 103 GLY B N 1
ATOM 1769 C CA . GLY B 1 103 ? -12.578 15.172 13.102 1 92.06 103 GLY B CA 1
ATOM 1770 C C . GLY B 1 103 ? -12.258 13.742 12.719 1 92.06 103 GLY B C 1
ATOM 1771 O O . GLY B 1 103 ? -11.172 13.242 13.016 1 92.06 103 GLY B O 1
ATOM 1772 N N . ALA B 1 104 ? -13.203 13.117 12.086 1 89.75 104 ALA B N 1
ATOM 1773 C CA . ALA B 1 104 ? -12.945 11.766 11.586 1 89.75 104 ALA B CA 1
ATOM 1774 C C . ALA B 1 104 ? -12.023 11.797 10.375 1 89.75 104 ALA B C 1
ATOM 1776 O O . ALA B 1 104 ? -12.383 12.336 9.32 1 89.75 104 ALA B O 1
ATOM 1777 N N . LEU B 1 105 ? -10.859 11.266 10.562 1 91.38 105 LEU B N 1
ATOM 1778 C CA . LEU B 1 105 ? -9.828 11.258 9.531 1 91.38 105 LEU B CA 1
ATOM 1779 C C . LEU B 1 105 ? -9.656 9.859 8.945 1 91.38 105 LEU B C 1
ATOM 1781 O O . LEU B 1 105 ? -9.461 8.898 9.695 1 91.38 105 LEU B O 1
ATOM 1785 N N . VAL B 1 106 ? -9.742 9.766 7.57 1 86.62 106 VAL B N 1
ATOM 1786 C CA . VAL B 1 106 ? -9.469 8.531 6.844 1 86.62 106 VAL B CA 1
ATOM 1787 C C . VAL B 1 106 ? -8.297 8.734 5.887 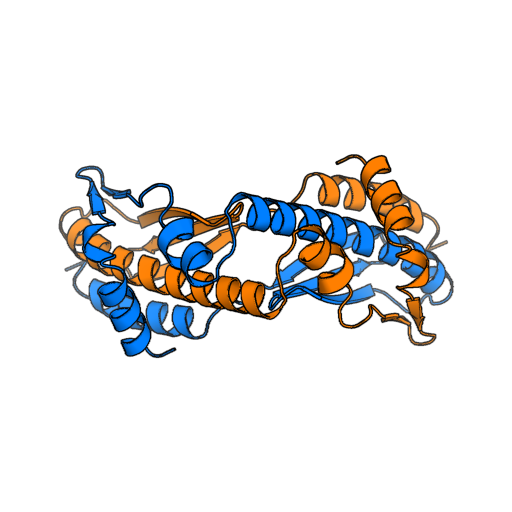1 86.62 106 VAL B C 1
ATOM 1789 O O . VAL B 1 106 ? -8.281 9.703 5.125 1 86.62 106 VAL B O 1
ATOM 1792 N N . THR B 1 107 ? -7.383 7.906 6.055 1 86.5 107 THR B N 1
ATOM 1793 C CA . THR B 1 107 ? -6.234 7.93 5.156 1 86.5 107 THR B CA 1
ATOM 1794 C C . THR B 1 107 ? -6.164 6.648 4.332 1 86.5 107 THR B C 1
ATOM 1796 O O . THR B 1 107 ? -6.367 5.551 4.863 1 86.5 107 THR B O 1
ATOM 1799 N N . VAL B 1 108 ? -5.922 6.844 3.016 1 78.12 108 VAL B N 1
ATOM 1800 C CA . VAL B 1 108 ? -5.84 5.719 2.092 1 78.12 108 VAL B CA 1
ATOM 1801 C C . VAL B 1 108 ? -4.52 5.777 1.321 1 78.12 108 VAL B C 1
ATOM 1803 O O . VAL B 1 108 ? -4.078 6.855 0.921 1 78.12 108 VAL B O 1
ATOM 1806 N N . VAL B 1 109 ? -3.902 4.676 1.249 1 76.56 109 VAL B N 1
ATOM 1807 C CA . VAL B 1 109 ? -2.736 4.547 0.38 1 76.56 109 VAL B CA 1
ATOM 1808 C C . VAL B 1 109 ? -3.098 3.717 -0.849 1 76.56 109 VAL B C 1
ATOM 1810 O O . VAL B 1 109 ? -3.451 2.541 -0.73 1 76.56 109 VAL B O 1
ATOM 1813 N N . ASP B 1 110 ? -3.141 4.367 -1.875 1 69.94 110 ASP B N 1
ATOM 1814 C CA . ASP B 1 110 ? -3.389 3.684 -3.141 1 69.94 110 ASP B CA 1
ATOM 1815 C C . ASP B 1 110 ? -2.086 3.178 -3.758 1 69.94 110 ASP B C 1
ATOM 1817 O O . ASP B 1 110 ? -1.272 3.969 -4.238 1 69.94 110 ASP B O 1
ATOM 1821 N N . THR B 1 111 ? -1.93 1.858 -3.516 1 61.78 111 THR B N 1
ATOM 1822 C CA . THR B 1 111 ? -0.717 1.266 -4.07 1 61.78 111 THR B CA 1
ATOM 1823 C C . THR B 1 111 ? -0.966 0.738 -5.48 1 61.78 111 THR B C 1
ATOM 1825 O O . THR B 1 111 ? -2.1 0.405 -5.832 1 61.78 111 THR B O 1
ATOM 1828 N N . LYS B 1 112 ? -0.084 0.958 -6.27 1 54.16 112 LYS B N 1
ATOM 1829 C CA . LYS B 1 112 ? -0.198 0.493 -7.648 1 54.16 112 LYS B CA 1
ATOM 1830 C C . LYS B 1 112 ? -0.204 -1.032 -7.715 1 54.16 112 LYS B C 1
ATOM 1832 O O . LYS B 1 112 ? -0.044 -1.611 -8.789 1 54.16 112 LYS B O 1
ATOM 1837 N N . TYR B 1 113 ? -0.363 -1.696 -6.625 1 55.81 113 TYR B N 1
ATOM 1838 C CA . TYR B 1 113 ? -0.5 -3.129 -6.871 1 55.81 113 TYR B CA 1
ATOM 1839 C C . TYR B 1 113 ? -1.711 -3.418 -7.75 1 55.81 113 TYR B C 1
ATOM 1841 O O . TYR B 1 113 ? -1.812 -4.492 -8.344 1 55.81 113 TYR B O 1
ATOM 1849 N N . LYS B 1 114 ? -2.469 -2.34 -7.781 1 58 114 LYS B N 1
ATOM 1850 C CA . LYS B 1 114 ? -3.549 -2.408 -8.766 1 58 114 LYS B CA 1
ATOM 1851 C C . LYS B 1 114 ? -3.027 -2.143 -10.172 1 58 114 LYS B C 1
ATOM 1853 O O . LYS B 1 114 ? -3.48 -1.214 -10.844 1 58 114 LYS B O 1
ATOM 1858 N N . SER B 1 115 ? -2.01 -2.916 -10.461 1 60.34 115 SER B N 1
ATOM 1859 C CA . SER B 1 115 ? -1.348 -2.703 -11.75 1 60.34 115 SER B CA 1
ATOM 1860 C C . SER B 1 115 ? -2.154 -3.309 -12.891 1 60.34 115 SER B C 1
ATOM 1862 O O . SER B 1 115 ? -3.014 -4.164 -12.672 1 60.34 115 SER B O 1
ATOM 1864 N N . SER B 1 116 ? -2.068 -2.674 -13.961 1 65.25 116 SER B N 1
ATOM 1865 C CA . SER B 1 116 ? -2.637 -3.25 -15.172 1 65.25 116 SER B CA 1
ATOM 1866 C C . SER B 1 116 ? -2.297 -4.73 -15.297 1 65.25 116 SER B C 1
ATOM 1868 O O . SER B 1 116 ? -3.113 -5.523 -15.766 1 65.25 116 SER B O 1
ATOM 1870 N N . ALA B 1 117 ? -1.215 -5.121 -14.734 1 71.88 117 ALA B N 1
AT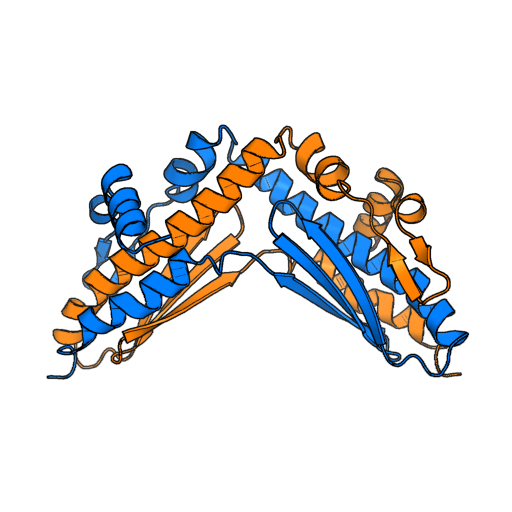OM 1871 C CA . ALA B 1 117 ? -0.806 -6.523 -14.781 1 71.88 117 ALA B CA 1
ATOM 1872 C C . ALA B 1 117 ? -1.743 -7.398 -13.953 1 71.88 117 ALA B C 1
ATOM 1874 O O . ALA B 1 117 ? -2.105 -8.5 -14.375 1 71.88 117 ALA B O 1
ATOM 1875 N N . MET B 1 118 ? -2.17 -6.957 -12.82 1 83.12 118 MET B N 1
ATOM 1876 C CA . MET B 1 118 ? -3.055 -7.727 -11.953 1 83.12 118 MET B CA 1
ATOM 1877 C C . MET B 1 118 ? -4.43 -7.898 -12.586 1 83.12 118 MET B C 1
ATOM 1879 O O . MET B 1 118 ? -5.027 -8.969 -12.5 1 83.12 118 MET B O 1
ATOM 1883 N N . THR B 1 119 ? -4.832 -6.844 -13.227 1 80.81 119 THR B N 1
ATOM 1884 C CA . THR B 1 119 ? -6.117 -6.922 -13.914 1 80.81 119 THR B CA 1
ATOM 1885 C C . THR B 1 119 ? -6.098 -8.008 -14.984 1 80.81 119 THR B C 1
ATOM 1887 O O . THR B 1 119 ? -7.031 -8.805 -15.094 1 80.81 119 THR B O 1
ATOM 1890 N N . ASP B 1 120 ? -5.102 -8.062 -15.766 1 84.56 120 ASP B N 1
ATOM 1891 C CA . ASP B 1 120 ? -4.949 -9.078 -16.797 1 84.56 120 ASP B CA 1
ATOM 1892 C C . ASP B 1 120 ? -4.914 -10.477 -16.203 1 84.56 120 ASP B C 1
ATOM 1894 O O . ASP B 1 120 ? -5.5 -11.414 -16.75 1 84.56 120 ASP B O 1
ATOM 1898 N N . VAL B 1 121 ? -4.234 -10.594 -15.148 1 88.56 121 VAL B N 1
ATOM 1899 C CA . VAL B 1 121 ? -4.125 -11.883 -14.477 1 88.56 121 VAL B CA 1
ATOM 1900 C C . VAL B 1 121 ? -5.496 -12.328 -13.977 1 88.56 121 VAL B C 1
ATOM 1902 O O . VAL B 1 121 ? -5.914 -13.461 -14.219 1 88.56 121 VAL B O 1
ATOM 1905 N N . VAL B 1 122 ? -6.227 -11.477 -13.359 1 85.12 122 VAL B N 1
ATOM 1906 C CA . VAL B 1 122 ? -7.539 -11.797 -12.805 1 85.12 122 VAL B CA 1
ATOM 1907 C C . VAL B 1 122 ? -8.469 -12.266 -13.914 1 85.12 122 VAL B C 1
ATOM 1909 O O . VAL B 1 122 ? -9.219 -13.227 -13.75 1 85.12 122 VAL B O 1
ATOM 1912 N N . GLU B 1 123 ? -8.328 -11.68 -15.062 1 84.31 123 GLU B N 1
ATOM 1913 C CA . GLU B 1 123 ? -9.164 -12.062 -16.203 1 84.31 123 GLU B CA 1
ATOM 1914 C C . GLU B 1 123 ? -8.711 -13.391 -16.797 1 84.31 123 GLU B C 1
ATOM 1916 O O . GLU B 1 123 ? -9.531 -14.188 -17.25 1 84.31 123 GLU B O 1
ATOM 1921 N N . SER B 1 124 ? -7.496 -13.602 -16.703 1 89.38 124 SER B N 1
ATOM 1922 C CA . SER B 1 124 ? -6.926 -14.766 -17.391 1 89.38 124 SER B CA 1
ATOM 1923 C C . SER B 1 124 ? -7.094 -16.031 -16.562 1 89.38 124 SER B C 1
ATOM 1925 O O . SER B 1 124 ? -7.277 -17.125 -17.109 1 89.38 124 SER B O 1
ATOM 1927 N N . VAL B 1 125 ? -7.078 -15.922 -15.297 1 90.5 125 VAL B N 1
ATOM 1928 C CA . VAL B 1 125 ? -6.965 -17.125 -14.477 1 90.5 125 VAL B CA 1
ATOM 1929 C C . VAL B 1 125 ? -8.336 -17.797 -14.344 1 90.5 125 VAL B C 1
ATOM 1931 O O . VAL B 1 125 ? -8.422 -18.969 -13.977 1 90.5 125 VAL B O 1
ATOM 1934 N N . ALA B 1 126 ? -9.328 -17.031 -14.664 1 86.56 126 ALA B N 1
ATOM 1935 C CA . ALA B 1 126 ? -10.672 -17.609 -14.609 1 86.56 126 ALA B CA 1
ATOM 1936 C C . ALA B 1 126 ? -10.781 -18.828 -15.508 1 86.56 126 ALA B C 1
ATOM 1938 O O . ALA B 1 126 ? -11.508 -19.781 -15.18 1 86.56 126 ALA B O 1
ATOM 1939 N N . SER B 1 127 ? -10.086 -18.812 -16.547 1 90.25 127 SER B N 1
ATOM 1940 C CA . SER B 1 127 ? -10.156 -19.906 -17.516 1 90.25 127 SER B CA 1
ATOM 1941 C C . SER B 1 127 ? -9.633 -21.203 -16.906 1 90.25 127 SER B C 1
ATOM 1943 O O . SER B 1 127 ? -10.055 -22.297 -17.297 1 90.25 127 SER B O 1
ATOM 1945 N N . PHE B 1 128 ? -8.727 -21.125 -15.922 1 93 128 PHE B N 1
ATOM 1946 C CA . PHE B 1 128 ? -8.211 -22.328 -15.258 1 93 128 PHE B CA 1
ATOM 1947 C C . PHE B 1 128 ? -9.328 -23.047 -14.516 1 93 128 PHE B C 1
ATOM 1949 O O . PHE B 1 128 ? -9.203 -24.25 -14.211 1 93 128 PHE B O 1
ATOM 1956 N N . PHE B 1 129 ? -10.398 -22.406 -14.227 1 93.38 129 PHE B N 1
ATOM 1957 C CA . PHE B 1 129 ? -11.367 -22.922 -13.273 1 93.38 129 PHE B CA 1
ATOM 1958 C C . PHE B 1 129 ? -12.648 -23.359 -13.977 1 93.38 129 PHE B C 1
ATOM 1960 O O . PHE B 1 129 ? -13.633 -23.734 -13.328 1 93.38 129 PHE B O 1
ATOM 1967 N N . GLU B 1 130 ? -12.68 -23.234 -15.25 1 90 130 GLU B N 1
ATOM 1968 C CA . GLU B 1 130 ? -13.859 -23.594 -16.031 1 90 130 GLU B CA 1
ATOM 1969 C C . GLU B 1 130 ? -14.289 -25.031 -15.742 1 90 130 GLU B C 1
ATOM 1971 O O . GLU B 1 130 ? -15.484 -25.328 -15.711 1 90 130 GLU B O 1
ATOM 1976 N N . ASP B 1 131 ? -13.297 -25.938 -15.391 1 89 131 ASP B N 1
ATOM 1977 C CA . ASP B 1 131 ? -13.633 -27.344 -15.227 1 89 131 ASP B CA 1
ATOM 1978 C C . ASP B 1 131 ? -13.477 -27.781 -13.773 1 89 131 ASP B C 1
ATOM 1980 O O . ASP B 1 131 ? -13.391 -28.969 -13.477 1 89 131 ASP B O 1
ATOM 1984 N N . VAL B 1 132 ? -13.367 -26.875 -12.875 1 91.38 132 VAL B N 1
ATOM 1985 C CA . VAL B 1 132 ? -13.055 -27.203 -11.484 1 91.38 132 VAL B CA 1
ATOM 1986 C C . VAL B 1 132 ? -14.281 -27.828 -10.82 1 91.38 132 VAL B C 1
ATOM 1988 O O . VAL B 1 132 ? -14.141 -28.703 -9.945 1 91.38 132 VAL B O 1
ATOM 1991 N N . ASN B 1 133 ? -15.477 -27.453 -11.352 1 87.44 133 ASN B N 1
ATOM 1992 C CA . ASN B 1 133 ? -16.688 -27.938 -10.711 1 87.44 133 ASN B CA 1
ATOM 1993 C C . ASN B 1 133 ? -17.312 -29.094 -11.5 1 87.44 133 ASN B C 1
ATOM 1995 O O . ASN B 1 133 ? -18.422 -29.531 -11.188 1 87.44 133 ASN B O 1
ATOM 1999 N N . SER B 1 134 ? -16.703 -29.484 -12.609 1 83.88 134 SER B N 1
ATOM 2000 C CA . SER B 1 134 ? -17.219 -30.609 -13.391 1 83.88 134 SER B CA 1
ATOM 2001 C C . SER B 1 134 ? -16.625 -31.922 -12.906 1 83.88 134 SER B C 1
ATOM 2003 O O . SER B 1 134 ? -15.531 -31.953 -12.352 1 83.88 134 SER B O 1
#

Nearest PDB structures (foldseek):
  3afl-assembly1_A  TM=7.785E-01  e=8.940E-01  Agrobacterium fabrum str. C58
  3a0o-assembly1_A  TM=8.013E-01  e=2.289E+00  Agrobacterium fabrum str. C58
  8chu-assembly1_A  TM=3.391E-01  e=2.762E+00  Homo sapiens
  9c3c-assembly1_n  TM=3.821E-01  e=3.333E+00  Oryctolagus cuniculus
  2xn6-assembly1_A  TM=4.306E-01  e=7.529E+00  Homo sapiens

Foldseek 3Di:
DAPVVVVVLCVVLVVVVQWDADPVRDIDHDDCSCVVSPQVVVVHHPVNVVVLVVVVVVVLVVVQVVCLVVVQVVCVVPVVDQKDKDWDDRPQWIWMWMAGNVGDIDIDIGHVVVDPNVVNVVVPCVVVCPPVPD/DAPVVVVVLCVVLVVVVQWDADPVRDIDHDDCSCVVSPQVVVVHHPVNVVVLVVVVVVVLVVVQVVCLVVVQVVCVVPVVDQKDKDWDDRPQWIWMWMAGNVGDIDIDIGHCVVDPNVVNVVVPCVVVCPPVVD

Secondary structure (DSSP, 8-state):
--HHHHHHHHHHTTHHHH-EE-TTS-EE--TTHHIIIIIHHHT--HHHHHHHHHHHHHHHHHHHHHHHHHHHHHHHH-TT--EEEEEEEETTEEEEEEEETT--EEEEEE-TTS-HHHHHHHHHHGGGGTTTT-/--HHHHHHHHHHTTHHHH-EE-TTS-EE--TTHHIIIIIHHHT--HHHHHHHHHHHHHHHHHHHHHHHHHHHHHHHH-TT--EEEEEEEETTEEEEEEEETT--EEEEEE-TTS-HHHHHHHHHHGGGGTTTT-

pLDDT: mean 89.65, std 9.27, range [52.34, 97.69]

Sequence (268 aa):
MSIETTKKFIETHNLNEKVSMSDAGVFEIPDGLFEEVVLQPAGVTAEQYAQVHEGAGQLAAAVSYVFAEKAAPYMKENESIAELGYSYNAGGATVSGIIDRSGALVTVVDTKYKSSAMTDVVESVASFFEDVNSMSIETTKKFIETHNLNEKVSMSDAGVFEIPDGLFEEVVLQPAGVTAEQYAQVHEGAGQLAAAVSYVFAEKAAPYMKENESIAELGYSYNAGGATVSGIIDRSGALVTVVDTKYKSSAMTDVVESVASFFEDVNS

Organism: Pseudomonas phage phiKZ (NCBI:txid2905945)